Protein AF-A0A9K3D8R2-F1 (afdb_monomer_lite)

Radius of gyration: 20.88 Å; chains: 1; bounding box: 58×39×56 Å

Sequence (233 aa):
VCRFVKDASKFYASLAQTLVKHCITLDVFAGCADQTGMLEMRPLYDLTGGHVVLTESFTTPVFVGSFQKLLSAVADTGDSDKYPLRIGSAASVEVQTSPDFSIAGAIGPCSPMPKTAHNVSEARVGKGGTNVWRLCGPDSETALTILLEPPVAQQAVPITQANQARHVQLRCAYVSTTGQRVLRVTTLRYQVVDAANEQYLAGGFDQECAAVVLAKLAVLRADQGVNVKEVCV

Secondary structure (DSSP, 8-state):
--TTHHHHHHHHHHHHHHHHHTT----EEEE-SS--SHHHHHHHHHHHT--EEEES-TTSHHHHHHHHHHTPBPTT---TT---BSB-EEEEEEEEE-TT-EEEEEESS-EE----SS-B-SS--SS-S-SEEEESS-BTT---EEEEEPPPTTT-----GGG-EEEEEEEEEEE-TTS-EEEEEEEEEEE---TT-HHHHHHT--HHHHHHHHHHHHHHHHHHH--TTTS--

Foldseek 3Di:
DCPCLVVLLVVLLVVLVVCLVVLHADAAEEQAPDDDNCSSNVSRCLQQVYHYHYHRHCVDPSNVVVVVLQQQADPPDPPVPDRFGQKWAFKKKAKDKDPQKAWQAKFTHWAADPADDPRFDPHHDDNGPHRMTTHSMDGPPGDMDTDMDGHDPVPDDPDDPVRQKMKMKIWMWTQTSVRDIDTDIDMDIDGDDDPVPVVVVVVPDDPVVVVVVVVSRVVSVVVVVDPVVPVPD

InterPro domains:
  IPR006896 Sec23/Sec24, trunk domain [PF04811] (4-69)
  IPR012990 Sec23/Sec24, beta-sandwich [PF08033] (89-192)
  IPR036465 von Willebrand factor A-like domain superfamily [G3DSA:3.40.50.410] (2-76)
  IPR036465 von Willebrand factor A-like domain superfamily [SSF53300] (4-72)
  IPR037364 Protein transport protein Sec23 [PTHR11141] (4-224)

pLDDT: mean 86.73, std 14.01, range [35.91, 97.88]

Organism: NCBI:txid797122

Structure (mmCIF, N/CA/C/O backbone):
data_AF-A0A9K3D8R2-F1
#
_entry.id   AF-A0A9K3D8R2-F1
#
loop_
_atom_site.group_PDB
_atom_site.id
_atom_site.type_symbol
_atom_site.label_atom_id
_atom_site.label_alt_id
_atom_site.label_comp_id
_atom_site.label_asym_id
_atom_site.label_entity_id
_atom_site.label_seq_id
_atom_site.pdbx_PDB_ins_code
_atom_site.Cartn_x
_atom_site.Cartn_y
_atom_site.Cartn_z
_atom_site.occupancy
_atom_site.B_iso_or_equiv
_atom_site.auth_seq_id
_atom_site.auth_comp_id
_atom_site.auth_asym_id
_atom_site.auth_atom_id
_atom_site.pdbx_PDB_model_num
ATOM 1 N N . VAL A 1 1 ? -5.109 -16.857 -26.571 1.00 58.25 1 VAL A N 1
ATOM 2 C CA . VAL A 1 1 ? -4.539 -15.493 -26.525 1.00 58.25 1 VAL A CA 1
ATOM 3 C C . VAL A 1 1 ? -3.776 -15.356 -25.205 1.00 58.25 1 VAL A C 1
ATOM 5 O O . VAL A 1 1 ? -4.227 -15.947 -24.232 1.00 58.25 1 VAL A O 1
ATOM 8 N N . CYS A 1 2 ? -2.586 -14.735 -25.197 1.00 75.44 2 CYS A N 1
ATOM 9 C CA . CYS A 1 2 ? -1.703 -14.557 -24.023 1.00 75.44 2 CYS A CA 1
ATOM 10 C C . CYS A 1 2 ? -1.151 -15.854 -23.360 1.00 75.44 2 CYS A C 1
ATOM 12 O O . CYS A 1 2 ? -1.428 -16.154 -22.201 1.00 75.44 2 CYS A O 1
ATOM 14 N N . ARG A 1 3 ? -0.331 -16.637 -24.095 1.00 88.00 3 ARG A N 1
ATOM 15 C CA . ARG A 1 3 ? 0.187 -17.964 -23.665 1.00 88.00 3 ARG A CA 1
ATOM 16 C C . ARG A 1 3 ? 1.012 -17.941 -22.368 1.00 88.00 3 ARG A C 1
ATOM 18 O O . ARG A 1 3 ? 0.932 -18.899 -21.609 1.00 88.00 3 ARG A O 1
ATOM 25 N N . PHE A 1 4 ? 1.802 -16.893 -22.136 1.00 92.06 4 PHE A N 1
ATOM 26 C CA . PHE A 1 4 ? 2.804 -16.872 -21.060 1.00 92.06 4 PHE A CA 1
ATOM 27 C C . PHE A 1 4 ? 2.344 -16.177 -19.773 1.00 92.06 4 PHE A C 1
ATOM 29 O O . PHE A 1 4 ? 2.934 -16.418 -18.722 1.00 92.06 4 PHE A O 1
ATOM 36 N N . VAL A 1 5 ? 1.268 -15.383 -19.831 1.00 91.44 5 VAL A N 1
ATOM 37 C CA . VAL A 1 5 ? 0.823 -14.522 -18.719 1.00 91.44 5 VAL A CA 1
ATOM 38 C C . VAL A 1 5 ? 0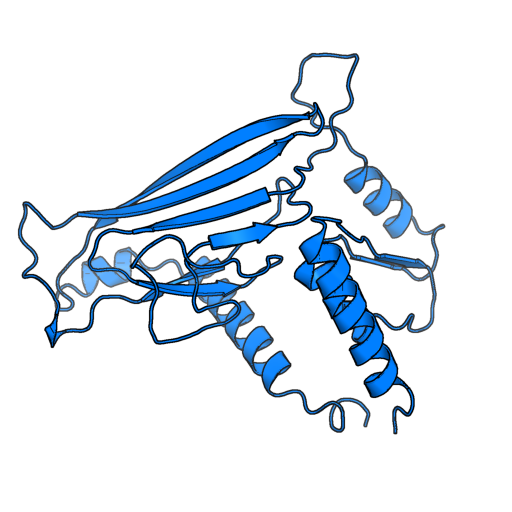.613 -15.330 -17.442 1.00 91.44 5 VAL A C 1
ATOM 40 O O . VAL A 1 5 ? 1.160 -15.009 -16.396 1.00 91.44 5 VAL A O 1
ATOM 43 N N . LYS A 1 6 ? -0.124 -16.443 -17.520 1.00 90.31 6 LYS A N 1
ATOM 44 C CA . LYS A 1 6 ? -0.473 -17.240 -16.336 1.00 90.31 6 LYS A CA 1
ATOM 45 C C . LYS A 1 6 ? 0.751 -17.807 -15.613 1.00 90.31 6 LYS A C 1
ATOM 47 O O . LYS A 1 6 ? 0.774 -17.820 -14.382 1.00 90.31 6 LYS A O 1
ATOM 52 N N . ASP A 1 7 ? 1.729 -18.308 -16.359 1.00 94.31 7 ASP A N 1
ATOM 53 C CA . ASP A 1 7 ? 2.908 -18.950 -15.777 1.00 94.31 7 ASP A CA 1
ATOM 54 C C . ASP A 1 7 ? 3.884 -17.900 -15.232 1.00 94.31 7 ASP A C 1
ATOM 56 O O . ASP A 1 7 ? 4.380 -18.048 -14.114 1.00 94.31 7 ASP A O 1
ATOM 60 N N . ALA A 1 8 ? 4.061 -16.787 -15.949 1.00 95.31 8 ALA A N 1
ATOM 61 C CA . ALA A 1 8 ? 4.861 -15.655 -15.494 1.00 95.31 8 ALA A CA 1
ATOM 62 C C . ALA A 1 8 ? 4.254 -14.968 -14.256 1.00 95.31 8 ALA A C 1
ATOM 64 O O . ALA A 1 8 ? 4.957 -14.777 -13.265 1.00 95.31 8 ALA A O 1
ATOM 65 N N . SER A 1 9 ? 2.945 -14.687 -14.233 1.00 92.56 9 SER A N 1
ATOM 66 C CA . SER A 1 9 ? 2.274 -14.106 -13.058 1.00 92.56 9 SER A CA 1
ATOM 67 C C . SER A 1 9 ? 2.422 -14.987 -11.818 1.00 92.56 9 SER A C 1
ATOM 69 O O . SER A 1 9 ? 2.635 -14.477 -10.722 1.00 92.56 9 SER A O 1
ATOM 71 N N . LYS A 1 10 ? 2.346 -16.318 -11.965 1.00 94.75 10 LYS A N 1
ATOM 72 C CA . LYS A 1 10 ? 2.583 -17.248 -10.848 1.00 94.75 10 LYS A CA 1
ATOM 73 C C . LYS A 1 10 ? 4.020 -17.185 -10.344 1.00 94.75 10 LYS A C 1
ATOM 75 O O . LYS A 1 10 ? 4.232 -17.171 -9.132 1.00 94.75 10 LYS A O 1
ATOM 80 N N . PHE A 1 11 ? 4.989 -17.150 -11.257 1.00 97.44 11 PHE A N 1
ATOM 81 C CA . PHE A 1 11 ? 6.401 -17.023 -10.911 1.00 97.44 11 PHE A CA 1
ATOM 82 C C . PHE A 1 11 ? 6.662 -15.735 -10.118 1.00 97.44 11 PHE A C 1
ATOM 84 O O . PHE A 1 11 ? 7.187 -15.795 -9.005 1.00 97.44 11 PHE A O 1
ATOM 91 N N . TYR A 1 12 ? 6.219 -14.585 -10.630 1.00 97.62 12 TYR A N 1
ATOM 92 C CA . TYR A 1 12 ? 6.427 -13.298 -9.968 1.00 97.62 12 TYR A CA 1
ATOM 93 C C . TYR A 1 12 ? 5.629 -13.151 -8.675 1.00 97.62 12 TYR A C 1
ATOM 95 O O . TYR A 1 12 ? 6.143 -12.584 -7.715 1.00 97.62 12 TYR A O 1
ATOM 103 N N . ALA A 1 13 ? 4.425 -13.722 -8.585 1.00 95.19 13 ALA A N 1
ATOM 104 C CA . ALA A 1 13 ? 3.690 -13.788 -7.325 1.00 95.19 13 ALA A CA 1
ATOM 105 C C . ALA A 1 13 ? 4.460 -14.587 -6.261 1.00 95.19 13 ALA A C 1
ATOM 107 O O . ALA A 1 13 ? 4.546 -14.148 -5.116 1.00 95.19 13 ALA A O 1
ATOM 108 N N . SER A 1 14 ? 5.066 -15.723 -6.629 1.00 97.50 14 SER A N 1
ATOM 109 C CA . SER A 1 14 ? 5.908 -16.500 -5.710 1.00 97.50 14 SER A CA 1
ATOM 110 C C . SER A 1 14 ? 7.147 -15.717 -5.278 1.00 97.50 14 SER A C 1
ATOM 112 O O . SER A 1 14 ? 7.469 -15.692 -4.091 1.00 97.50 14 SER A O 1
ATOM 114 N N . LEU A 1 15 ? 7.826 -15.057 -6.220 1.00 97.81 15 LEU A N 1
ATOM 115 C CA . LEU A 1 15 ? 8.998 -14.235 -5.923 1.00 97.81 15 LEU A CA 1
ATOM 116 C C . LEU A 1 15 ? 8.640 -13.066 -4.996 1.00 97.81 15 LEU A C 1
ATOM 118 O O . LEU A 1 15 ? 9.338 -12.836 -4.011 1.00 97.81 15 LEU A O 1
ATOM 122 N N . ALA A 1 16 ? 7.521 -12.382 -5.243 1.00 96.62 16 ALA A N 1
ATOM 123 C CA . ALA A 1 16 ? 7.043 -11.291 -4.401 1.00 96.62 16 ALA A CA 1
ATOM 124 C C . ALA A 1 16 ? 6.836 -11.738 -2.946 1.00 96.62 16 ALA A C 1
ATOM 126 O O . ALA A 1 16 ? 7.262 -11.047 -2.024 1.00 96.62 16 ALA A O 1
ATOM 127 N N . GLN A 1 17 ? 6.256 -12.923 -2.722 1.00 96.00 17 GLN A N 1
ATOM 128 C CA . GLN A 1 17 ? 6.104 -13.474 -1.369 1.00 96.00 17 GLN A CA 1
ATOM 129 C C . GLN A 1 17 ? 7.458 -13.717 -0.688 1.00 96.00 17 GLN A C 1
ATOM 131 O O . GLN A 1 17 ? 7.609 -13.443 0.505 1.00 96.00 17 GLN A O 1
ATOM 136 N N . THR A 1 18 ? 8.465 -14.186 -1.431 1.00 97.38 18 THR A N 1
ATOM 137 C CA . THR A 1 18 ? 9.835 -14.321 -0.918 1.00 97.38 18 THR A CA 1
ATOM 138 C C . THR A 1 18 ? 10.421 -12.963 -0.531 1.00 97.38 18 THR A C 1
ATOM 140 O O . THR A 1 18 ? 10.941 -12.825 0.575 1.00 97.38 18 THR A O 1
ATOM 143 N N . LEU A 1 19 ? 10.293 -11.945 -1.385 1.00 97.00 19 LEU A N 1
ATOM 144 C CA . LEU A 1 19 ? 10.791 -10.595 -1.100 1.00 97.00 19 LEU A CA 1
ATOM 145 C C . LEU A 1 19 ? 10.125 -10.000 0.145 1.00 97.00 19 LEU A C 1
ATOM 147 O O . LEU A 1 19 ? 10.815 -9.565 1.067 1.00 97.00 19 LEU A O 1
ATOM 151 N N . VAL A 1 20 ? 8.796 -10.091 0.239 1.00 96.06 20 VAL A N 1
ATOM 152 C CA . VAL A 1 20 ? 8.020 -9.637 1.403 1.00 96.06 20 VAL A CA 1
ATOM 153 C C . VAL A 1 20 ? 8.453 -10.352 2.680 1.00 96.06 20 VAL A C 1
ATOM 155 O O . VAL A 1 20 ? 8.600 -9.718 3.730 1.00 96.06 20 VAL A O 1
ATOM 158 N N . LYS A 1 21 ? 8.688 -11.670 2.620 1.00 94.94 21 LYS A N 1
ATOM 159 C CA . LYS A 1 21 ? 9.159 -12.458 3.768 1.00 94.94 21 LYS A CA 1
ATOM 160 C C . LYS A 1 21 ? 10.482 -11.920 4.313 1.00 94.94 21 LYS A C 1
ATOM 162 O O . LYS A 1 21 ? 10.634 -11.859 5.534 1.00 94.94 21 LYS A O 1
ATOM 167 N N . HIS A 1 22 ? 11.381 -11.505 3.424 1.00 94.88 22 HIS A N 1
ATOM 168 C CA . HIS A 1 22 ? 12.701 -10.964 3.748 1.00 94.88 22 HIS A CA 1
ATOM 169 C C . HIS A 1 22 ? 12.743 -9.431 3.872 1.00 94.88 22 HIS A C 1
ATOM 171 O O . HIS A 1 22 ? 13.819 -8.885 4.093 1.00 94.88 22 HIS A O 1
ATOM 177 N N . CYS A 1 23 ? 11.595 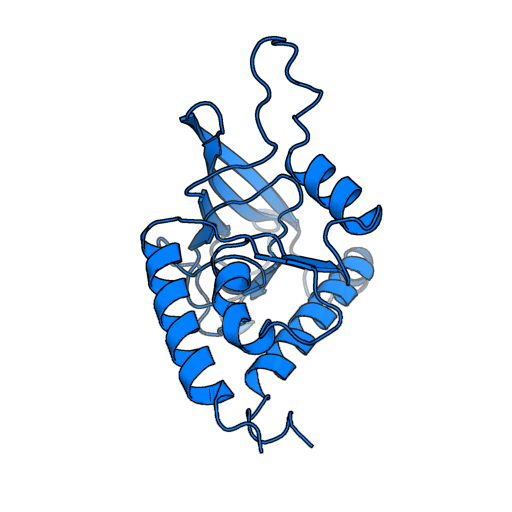-8.746 3.787 1.00 93.25 23 CYS A N 1
ATOM 178 C CA . CYS A 1 23 ? 11.496 -7.283 3.819 1.00 93.25 23 CYS A CA 1
ATOM 179 C C . CYS A 1 23 ? 12.351 -6.589 2.742 1.00 93.25 23 CYS A C 1
ATOM 181 O O . CYS A 1 23 ? 12.927 -5.535 2.996 1.00 93.25 23 CYS A O 1
ATOM 183 N N . ILE A 1 24 ? 12.441 -7.186 1.553 1.00 94.62 24 ILE A N 1
ATOM 184 C CA . ILE A 1 24 ? 13.178 -6.633 0.415 1.00 94.62 24 ILE A CA 1
ATOM 185 C C . ILE A 1 24 ? 12.207 -5.854 -0.471 1.00 94.62 24 ILE A C 1
ATOM 187 O O . ILE A 1 24 ? 11.142 -6.365 -0.820 1.00 94.62 24 ILE A O 1
ATOM 191 N N . THR A 1 25 ? 12.591 -4.638 -0.847 1.00 93.38 25 THR A N 1
ATOM 192 C CA . THR A 1 25 ? 11.876 -3.811 -1.828 1.00 93.38 25 THR A CA 1
ATOM 193 C C . THR A 1 25 ? 12.426 -4.050 -3.225 1.00 93.38 25 THR A C 1
ATOM 195 O O . THR A 1 25 ? 13.637 -4.195 -3.386 1.00 93.38 25 THR A O 1
ATOM 198 N N . LEU A 1 26 ? 11.547 -4.105 -4.228 1.00 95.19 26 LEU A N 1
ATOM 199 C CA . LEU A 1 26 ? 11.931 -4.234 -5.630 1.00 95.19 26 LEU A CA 1
ATOM 200 C C . LEU A 1 26 ? 11.324 -3.105 -6.458 1.00 95.19 26 LEU A C 1
ATOM 202 O O . LEU A 1 26 ? 10.110 -3.059 -6.648 1.00 95.19 26 LEU A O 1
ATOM 206 N N . ASP A 1 27 ? 12.198 -2.253 -6.988 1.00 94.38 27 ASP A N 1
ATOM 207 C CA . ASP A 1 27 ? 11.855 -1.189 -7.929 1.00 94.38 27 ASP A CA 1
ATOM 208 C C . ASP A 1 27 ? 11.997 -1.682 -9.377 1.00 94.38 27 ASP A C 1
ATOM 210 O O . ASP A 1 27 ? 12.910 -2.449 -9.698 1.00 94.38 27 ASP A O 1
ATOM 214 N N . VAL A 1 28 ? 11.112 -1.233 -10.270 1.00 95.69 28 VAL A N 1
ATOM 215 C CA . VAL A 1 28 ? 11.132 -1.584 -11.696 1.00 95.69 28 VAL A CA 1
ATOM 216 C C . VAL A 1 28 ? 11.296 -0.331 -12.549 1.00 95.69 28 VAL A C 1
ATOM 218 O O . VAL A 1 28 ? 10.403 0.511 -12.638 1.00 95.69 28 VAL A O 1
ATOM 221 N N . PHE A 1 29 ? 12.428 -0.247 -13.242 1.00 95.81 29 PHE A N 1
ATOM 222 C CA . PHE A 1 29 ? 12.706 0.783 -14.239 1.00 95.81 29 PHE A CA 1
ATOM 223 C C . PHE A 1 29 ? 12.695 0.153 -15.627 1.00 95.81 29 PHE A C 1
ATOM 225 O O . PHE A 1 29 ? 13.534 -0.696 -15.929 1.00 95.81 29 PHE A O 1
ATOM 232 N N . ALA A 1 30 ? 11.760 0.571 -16.476 1.00 95.62 30 ALA A N 1
ATOM 233 C CA . ALA A 1 30 ? 11.621 0.056 -17.829 1.00 95.62 30 ALA A CA 1
ATOM 234 C C . ALA A 1 30 ? 11.814 1.186 -18.852 1.00 95.62 30 ALA A C 1
ATOM 236 O O . ALA A 1 30 ? 11.120 2.202 -18.809 1.00 95.62 30 ALA A O 1
ATOM 237 N N . GLY A 1 31 ? 12.783 1.001 -19.749 1.00 95.19 31 GLY A N 1
ATOM 238 C CA . GLY A 1 31 ? 13.138 1.919 -20.831 1.00 95.19 31 GLY A CA 1
ATOM 239 C C . GLY A 1 31 ? 12.980 1.220 -22.177 1.00 95.19 31 GLY A C 1
ATOM 240 O O . GLY A 1 31 ? 13.972 0.754 -22.731 1.00 95.19 31 GLY A O 1
ATOM 241 N N . CYS A 1 32 ? 11.744 1.067 -22.648 1.00 94.62 32 CYS A N 1
ATOM 242 C CA . CYS A 1 32 ? 11.416 0.351 -23.878 1.00 94.62 32 CYS A CA 1
ATOM 243 C C . CYS A 1 32 ? 10.171 0.960 -24.535 1.00 94.62 32 CYS A C 1
ATOM 245 O O . CYS A 1 32 ? 9.234 1.343 -23.836 1.00 94.62 32 CYS A O 1
ATOM 247 N N . ALA A 1 33 ? 10.140 1.010 -25.868 1.00 93.25 33 ALA A N 1
ATOM 248 C CA . ALA A 1 33 ? 8.946 1.410 -26.617 1.00 93.25 33 ALA A CA 1
ATOM 249 C C . ALA A 1 33 ? 7.836 0.339 -26.572 1.00 93.25 33 ALA A C 1
ATOM 251 O O . ALA A 1 33 ? 6.657 0.663 -26.695 1.00 93.25 33 ALA A O 1
ATOM 252 N N . ASP A 1 34 ? 8.213 -0.925 -26.360 1.00 95.25 34 ASP A N 1
ATOM 253 C CA . ASP A 1 34 ? 7.297 -2.061 -26.255 1.00 95.25 34 ASP A CA 1
ATOM 254 C C . ASP A 1 34 ? 6.962 -2.416 -24.797 1.00 95.25 34 ASP A C 1
ATOM 256 O O . ASP A 1 34 ? 7.632 -2.006 -23.845 1.00 95.25 34 ASP A O 1
ATOM 260 N N . GLN A 1 35 ? 5.929 -3.246 -24.612 1.00 93.12 35 GLN A N 1
ATOM 261 C CA . GLN A 1 35 ? 5.534 -3.756 -23.297 1.00 93.12 35 GLN A CA 1
ATOM 262 C C . GLN A 1 35 ? 6.632 -4.623 -22.665 1.00 93.12 35 GLN A C 1
ATOM 264 O O . GLN A 1 35 ? 7.191 -5.516 -23.299 1.00 93.12 35 GLN A O 1
ATOM 269 N N . THR A 1 36 ? 6.881 -4.413 -21.372 1.00 94.44 36 THR A N 1
ATOM 270 C CA . THR A 1 36 ? 7.977 -5.058 -20.626 1.00 94.44 36 THR A CA 1
ATOM 271 C C . THR A 1 36 ? 7.521 -6.126 -19.629 1.00 94.44 36 THR A C 1
ATOM 273 O O . THR A 1 36 ? 8.333 -6.627 -18.857 1.00 94.44 36 THR A O 1
ATOM 276 N N . GLY A 1 37 ? 6.235 -6.496 -19.636 1.00 94.25 37 GLY A N 1
ATOM 277 C CA . GLY A 1 37 ? 5.683 -7.511 -18.724 1.00 94.25 37 GLY A CA 1
ATOM 278 C C . GLY A 1 37 ? 5.294 -6.976 -17.340 1.00 94.25 37 GLY A C 1
ATOM 279 O O . GLY A 1 37 ? 5.370 -7.686 -16.335 1.00 94.25 37 GLY A O 1
ATOM 280 N N . MET A 1 38 ? 4.899 -5.700 -17.261 1.00 93.94 38 MET A N 1
ATOM 281 C CA . MET A 1 38 ? 4.487 -5.063 -16.001 1.00 93.94 38 MET A CA 1
ATOM 282 C C . MET A 1 38 ? 3.251 -5.710 -15.382 1.00 93.94 38 MET A C 1
ATOM 284 O O . MET A 1 38 ? 3.132 -5.760 -14.161 1.00 93.94 38 MET A O 1
ATOM 288 N N . LEU A 1 39 ? 2.357 -6.250 -16.212 1.00 92.50 39 LEU A N 1
ATOM 289 C CA . LEU A 1 39 ? 1.172 -6.964 -15.751 1.00 92.50 39 LEU A CA 1
ATOM 290 C C . LEU A 1 39 ? 1.557 -8.181 -14.899 1.00 92.50 39 LEU A C 1
ATOM 292 O O . LEU A 1 39 ? 1.005 -8.394 -13.821 1.00 92.50 39 LEU A O 1
ATOM 296 N N . GLU A 1 40 ? 2.519 -8.973 -15.364 1.00 94.12 40 GLU A N 1
ATOM 297 C CA . GLU A 1 40 ? 2.972 -10.186 -14.696 1.00 94.12 40 GLU A CA 1
ATOM 298 C C . GLU A 1 40 ? 3.862 -9.878 -13.495 1.00 94.12 40 GLU A C 1
ATOM 300 O O . GLU A 1 40 ? 3.750 -10.553 -12.472 1.00 94.12 40 GLU A O 1
ATOM 305 N N . MET A 1 41 ? 4.703 -8.844 -13.596 1.00 96.00 41 MET A N 1
ATOM 306 C CA . MET A 1 41 ? 5.594 -8.391 -12.521 1.00 96.00 41 MET A CA 1
ATOM 307 C C . MET A 1 41 ? 4.888 -7.596 -11.421 1.00 96.00 41 MET A C 1
ATOM 309 O O . MET A 1 41 ? 5.487 -7.364 -10.370 1.00 96.00 41 MET A O 1
ATOM 313 N N . ARG A 1 42 ? 3.620 -7.220 -11.617 1.00 93.38 42 ARG A N 1
ATOM 314 C CA . ARG A 1 42 ? 2.841 -6.392 -10.691 1.00 93.38 42 ARG A CA 1
ATOM 315 C C . ARG A 1 42 ? 2.955 -6.766 -9.210 1.00 93.38 42 ARG A C 1
ATOM 317 O O . ARG A 1 42 ? 3.186 -5.865 -8.404 1.00 93.38 42 ARG A O 1
ATOM 324 N N . PRO A 1 43 ? 2.869 -8.052 -8.811 1.00 93.50 43 PRO A N 1
ATOM 325 C CA . PRO A 1 43 ? 2.987 -8.424 -7.405 1.00 93.50 43 PRO A CA 1
ATOM 326 C C . PRO A 1 43 ? 4.306 -8.001 -6.752 1.00 93.50 43 PRO A C 1
ATOM 328 O O . PRO A 1 43 ? 4.320 -7.804 -5.540 1.00 93.50 43 PRO A O 1
ATOM 331 N N . LEU A 1 44 ? 5.398 -7.871 -7.516 1.00 95.56 44 LEU A N 1
ATOM 332 C CA . LEU A 1 44 ? 6.705 -7.493 -6.980 1.00 95.56 44 LEU A CA 1
ATOM 333 C C . LEU A 1 44 ? 6.633 -6.101 -6.355 1.00 95.56 44 LEU A C 1
ATOM 335 O O . LEU A 1 44 ? 6.817 -5.969 -5.151 1.00 95.56 44 LEU A O 1
ATOM 339 N N . TYR A 1 45 ? 6.286 -5.086 -7.143 1.00 93.62 45 TYR A N 1
ATOM 340 C CA . TYR A 1 45 ? 6.275 -3.708 -6.666 1.00 93.62 45 TYR A CA 1
ATOM 341 C C . TYR A 1 45 ? 5.025 -3.379 -5.830 1.00 93.62 45 TYR A C 1
ATOM 343 O O . TYR A 1 45 ? 5.144 -2.649 -4.847 1.00 93.62 45 TYR A O 1
ATOM 351 N N . ASP A 1 46 ? 3.859 -3.984 -6.103 1.00 91.56 46 ASP A N 1
ATOM 352 C CA . ASP A 1 46 ? 2.625 -3.733 -5.332 1.00 91.56 46 ASP A CA 1
ATOM 353 C C . ASP A 1 46 ? 2.676 -4.290 -3.897 1.00 91.56 46 ASP A C 1
ATOM 355 O O . ASP A 1 46 ? 2.029 -3.755 -2.986 1.00 91.56 46 ASP A O 1
ATOM 359 N N . LEU A 1 47 ? 3.381 -5.406 -3.675 1.00 92.50 47 LEU A N 1
ATOM 360 C CA . LEU A 1 47 ? 3.483 -6.024 -2.347 1.00 92.50 47 LEU A CA 1
ATOM 361 C C . LEU A 1 47 ? 4.687 -5.523 -1.557 1.00 92.50 47 LEU A C 1
ATOM 363 O O . LEU A 1 47 ? 4.598 -5.437 -0.327 1.00 92.50 47 LEU A O 1
ATOM 367 N N . THR A 1 48 ? 5.791 -5.194 -2.233 1.00 93.88 48 THR A N 1
ATOM 368 C CA . THR A 1 48 ? 6.978 -4.662 -1.557 1.00 93.88 48 THR A CA 1
ATOM 369 C C . THR A 1 48 ? 6.933 -3.146 -1.379 1.00 93.88 48 THR A C 1
ATOM 371 O O . THR A 1 48 ? 7.609 -2.630 -0.492 1.00 93.88 48 THR A O 1
ATOM 374 N N . GLY A 1 49 ? 6.120 -2.443 -2.173 1.00 91.50 49 GLY A N 1
ATOM 375 C CA . GLY A 1 49 ? 6.065 -0.981 -2.207 1.00 91.50 49 GLY A CA 1
ATOM 376 C C . GLY A 1 49 ? 7.220 -0.358 -2.977 1.00 91.50 49 GLY A C 1
ATOM 377 O O . GLY A 1 49 ? 7.722 0.676 -2.566 1.00 91.50 49 GLY A O 1
ATOM 378 N N . GLY A 1 50 ? 7.677 -1.027 -4.036 1.00 92.25 50 GLY A N 1
ATOM 379 C CA . GLY A 1 50 ? 8.740 -0.497 -4.884 1.00 92.25 50 GLY A CA 1
ATOM 380 C C . GLY A 1 50 ? 8.220 0.496 -5.917 1.00 92.25 50 GLY A C 1
ATOM 381 O O . GLY A 1 50 ? 7.044 0.483 -6.291 1.00 92.25 50 GLY A O 1
ATOM 382 N N . HIS A 1 51 ? 9.111 1.350 -6.394 1.00 92.31 51 HIS A N 1
ATOM 383 C CA . HIS A 1 51 ? 8.829 2.326 -7.432 1.00 92.31 51 HIS A CA 1
ATOM 384 C C . HIS A 1 51 ? 8.732 1.666 -8.803 1.00 92.31 51 HIS A C 1
ATOM 386 O O . HIS A 1 51 ? 9.434 0.705 -9.114 1.00 92.31 51 HIS A O 1
ATOM 392 N N . VAL A 1 52 ? 7.887 2.237 -9.657 1.00 94.62 52 VAL A N 1
ATOM 393 C CA . VAL A 1 52 ? 7.759 1.839 -11.057 1.00 94.62 52 VAL A CA 1
ATOM 394 C C . VAL A 1 52 ? 7.922 3.065 -11.936 1.00 94.62 52 VAL A C 1
ATOM 396 O O . VAL A 1 52 ? 7.178 4.034 -11.797 1.00 94.62 52 VAL A O 1
ATOM 399 N N . VAL A 1 53 ? 8.871 3.012 -12.868 1.00 94.88 53 VAL A N 1
ATOM 400 C CA . VAL A 1 53 ? 9.083 4.058 -13.872 1.00 94.88 53 VAL A CA 1
ATOM 401 C C . VAL A 1 53 ? 9.081 3.413 -15.249 1.00 94.88 53 VAL A C 1
ATOM 403 O O . VAL A 1 53 ? 9.951 2.601 -15.563 1.00 94.88 53 VAL A O 1
ATOM 406 N N . LEU A 1 54 ? 8.097 3.784 -16.066 1.00 94.88 54 LEU A N 1
ATOM 407 C CA . LEU A 1 54 ? 7.946 3.317 -17.441 1.00 94.88 54 LEU A CA 1
ATOM 408 C C . LEU A 1 54 ? 8.243 4.464 -18.396 1.00 94.88 54 LEU A C 1
ATOM 410 O O . LEU A 1 54 ? 7.628 5.525 -18.316 1.00 94.88 54 LEU A O 1
ATOM 414 N N . THR A 1 55 ? 9.204 4.247 -19.283 1.00 95.50 55 THR A N 1
ATOM 415 C CA . THR A 1 55 ? 9.656 5.218 -20.280 1.00 95.50 55 THR A CA 1
ATOM 416 C C . THR A 1 55 ? 10.023 4.501 -21.571 1.00 95.50 55 THR A C 1
ATOM 418 O O . THR A 1 55 ? 10.329 3.313 -21.555 1.00 95.50 55 THR A O 1
ATOM 421 N N . GLU A 1 56 ? 10.041 5.223 -22.688 1.00 94.62 56 GLU A N 1
ATOM 422 C CA . GLU A 1 56 ? 10.448 4.664 -23.985 1.00 94.62 56 GLU A CA 1
ATOM 423 C C . GLU A 1 56 ? 11.956 4.371 -24.049 1.00 94.62 56 GLU A C 1
ATOM 425 O O . GLU A 1 56 ? 12.400 3.478 -24.766 1.00 94.62 56 GLU A O 1
ATOM 430 N N . SER A 1 57 ? 12.756 5.128 -23.291 1.00 94.69 57 SER A N 1
ATOM 431 C CA . SER A 1 57 ? 14.209 4.995 -23.201 1.00 94.69 57 SER A CA 1
ATOM 432 C C . SER A 1 57 ? 14.732 5.610 -21.902 1.00 94.69 57 SER A C 1
ATOM 434 O O . SER A 1 57 ? 14.231 6.636 -21.427 1.00 94.69 57 SER A O 1
ATOM 436 N N . PHE A 1 58 ? 15.824 5.047 -21.387 1.00 95.19 58 PHE A N 1
ATOM 437 C CA . PHE A 1 58 ? 16.562 5.577 -20.239 1.00 95.19 58 PHE A CA 1
ATOM 438 C C . PHE A 1 58 ? 17.279 6.908 -20.513 1.00 95.19 58 PHE A C 1
ATOM 440 O O . PHE A 1 58 ? 17.755 7.557 -19.588 1.00 95.19 58 PHE A O 1
ATOM 447 N N . THR A 1 59 ? 17.366 7.351 -21.767 1.00 94.38 59 THR A N 1
ATOM 448 C CA . THR A 1 59 ? 17.946 8.662 -22.106 1.00 94.38 59 THR A CA 1
ATOM 449 C C . THR A 1 59 ? 16.933 9.803 -22.036 1.00 94.38 59 THR A C 1
ATOM 451 O O . THR A 1 59 ? 17.308 10.967 -22.171 1.00 94.38 59 THR A O 1
ATOM 454 N N . THR A 1 60 ? 15.649 9.497 -21.832 1.00 94.12 60 THR A N 1
ATOM 455 C CA . THR A 1 60 ? 14.602 10.519 -21.778 1.00 94.12 60 THR A CA 1
ATOM 456 C C . THR A 1 60 ? 14.759 11.401 -20.532 1.00 94.12 60 THR A C 1
ATOM 458 O O . THR A 1 60 ? 15.043 10.888 -19.444 1.00 94.12 60 THR A O 1
ATOM 461 N N . PRO A 1 61 ? 14.505 12.721 -20.629 1.00 94.62 61 PRO A N 1
ATOM 462 C CA . PRO A 1 61 ? 14.505 13.602 -19.458 1.00 94.62 61 PRO A CA 1
ATOM 463 C C . PRO A 1 61 ? 13.545 13.140 -18.353 1.00 94.62 61 PRO A C 1
ATOM 465 O O . PRO A 1 61 ? 13.810 13.360 -17.173 1.00 94.62 61 PRO A O 1
ATOM 468 N N . VAL A 1 62 ? 12.454 12.460 -18.728 1.00 93.19 62 VAL A N 1
ATOM 469 C CA . VAL A 1 62 ? 11.480 11.874 -17.796 1.00 93.19 62 VAL A CA 1
ATOM 470 C C . VAL A 1 62 ? 12.129 10.799 -16.928 1.00 93.19 62 VAL A C 1
ATOM 472 O O . VAL A 1 62 ? 11.992 10.854 -15.705 1.00 93.19 62 VAL A O 1
ATOM 475 N N . PHE A 1 63 ? 12.868 9.857 -17.528 1.00 94.69 63 PHE A N 1
ATOM 476 C CA . PHE A 1 63 ? 13.574 8.830 -16.766 1.00 94.69 63 PHE A CA 1
ATOM 477 C C . PHE A 1 63 ? 14.638 9.454 -15.864 1.00 94.69 63 PHE A C 1
ATOM 479 O O . PHE A 1 63 ? 14.624 9.231 -14.656 1.00 94.69 63 PHE A O 1
ATOM 486 N N . VAL A 1 64 ? 15.521 10.277 -16.440 1.00 93.00 64 VAL A N 1
ATOM 487 C CA . VAL A 1 64 ? 16.646 10.881 -15.713 1.00 93.00 64 VAL A CA 1
ATOM 488 C C . VAL A 1 64 ? 16.145 11.698 -14.522 1.00 93.00 64 VAL A C 1
ATOM 490 O O . VAL A 1 64 ? 16.627 11.511 -13.406 1.00 93.00 64 VAL A O 1
ATOM 493 N N . GLY A 1 65 ? 15.132 12.543 -14.726 1.00 92.75 65 GLY A N 1
ATOM 494 C CA . GLY A 1 65 ? 14.543 13.347 -13.658 1.00 92.75 65 GLY A CA 1
ATOM 495 C C . GLY A 1 65 ? 13.852 12.506 -12.582 1.00 92.75 65 GLY A C 1
ATOM 496 O O . GLY A 1 65 ? 13.997 12.791 -11.395 1.00 92.75 65 GLY A O 1
ATOM 497 N N . SER A 1 66 ? 13.127 11.451 -12.966 1.00 91.88 66 SER A N 1
ATOM 498 C CA . SER A 1 66 ? 12.462 10.551 -12.009 1.00 91.88 66 SER A CA 1
ATOM 499 C C . SER A 1 66 ? 13.475 9.772 -11.170 1.00 91.88 66 SER A C 1
ATOM 501 O O . SER A 1 66 ? 13.350 9.702 -9.949 1.00 91.88 66 SER A O 1
ATOM 503 N N . PHE A 1 67 ? 14.522 9.251 -11.809 1.00 89.94 67 PHE A N 1
ATOM 504 C CA . PHE A 1 67 ? 15.586 8.509 -11.142 1.00 89.94 67 PHE A CA 1
ATOM 505 C C . PHE A 1 67 ? 16.399 9.403 -10.192 1.00 89.94 67 PHE A C 1
ATOM 507 O O . PHE A 1 67 ? 16.699 9.008 -9.069 1.00 89.94 67 PHE A O 1
ATOM 514 N N . GLN A 1 68 ? 16.686 10.648 -10.585 1.00 88.25 68 GLN A N 1
ATOM 515 C CA . GLN A 1 68 ? 17.332 11.628 -9.705 1.00 88.25 68 GLN A CA 1
ATOM 516 C C . GLN A 1 68 ? 16.480 11.970 -8.479 1.00 88.25 68 GLN A C 1
ATOM 518 O O . GLN A 1 68 ? 17.021 12.078 -7.382 1.00 88.25 68 GLN A O 1
ATOM 523 N N . LYS A 1 69 ? 15.158 12.123 -8.637 1.00 86.06 69 LYS A N 1
ATOM 524 C CA . LYS A 1 69 ? 14.247 12.374 -7.508 1.00 86.06 69 LYS A CA 1
ATOM 525 C C . LYS A 1 69 ? 14.239 11.217 -6.519 1.00 86.06 69 LYS A C 1
ATOM 527 O O . LYS A 1 69 ? 14.292 11.465 -5.318 1.00 86.06 69 LYS A O 1
ATOM 532 N N . LEU A 1 70 ? 14.240 9.980 -7.009 1.00 83.25 70 LEU A N 1
ATOM 533 C CA . LEU A 1 70 ? 14.330 8.801 -6.150 1.00 83.25 70 LEU A CA 1
ATOM 534 C C . LEU A 1 70 ? 15.607 8.804 -5.298 1.00 83.25 70 LEU A C 1
ATOM 536 O O . LEU A 1 70 ? 15.576 8.468 -4.118 1.00 83.25 70 LEU A O 1
ATOM 540 N N . LEU A 1 71 ? 16.726 9.219 -5.894 1.00 79.81 71 LEU A N 1
ATOM 541 C CA . LEU A 1 71 ? 18.018 9.317 -5.214 1.00 79.81 71 LEU A CA 1
ATOM 542 C C . LEU A 1 71 ? 18.195 10.615 -4.415 1.00 79.81 71 LEU A C 1
ATOM 544 O O . LEU A 1 71 ? 19.227 10.799 -3.768 1.00 79.81 71 LEU A O 1
ATOM 548 N N . SER A 1 72 ? 17.227 11.533 -4.464 1.00 73.06 72 SER A N 1
ATOM 549 C CA . SER A 1 72 ? 17.357 12.825 -3.801 1.00 73.06 72 SER A CA 1
ATOM 550 C C . SER A 1 72 ? 17.308 12.667 -2.279 1.00 73.06 72 SER A C 1
ATOM 552 O O . SER A 1 72 ? 16.450 11.985 -1.712 1.00 73.06 72 SER A O 1
ATOM 554 N N . ALA A 1 73 ? 18.269 13.296 -1.606 1.00 61.44 73 ALA A N 1
ATOM 555 C CA . ALA A 1 73 ? 18.368 13.262 -0.155 1.00 61.44 73 ALA A CA 1
ATOM 556 C C . ALA A 1 73 ? 17.248 14.074 0.521 1.00 61.44 73 ALA A C 1
ATOM 558 O O . ALA A 1 73 ? 16.604 14.951 -0.068 1.00 61.44 73 ALA A O 1
ATOM 559 N N . VAL A 1 74 ? 17.027 13.810 1.807 1.00 56.53 74 VAL A N 1
ATOM 560 C CA . VAL A 1 74 ? 16.301 14.745 2.677 1.00 56.53 74 VAL A CA 1
ATOM 561 C C . VAL A 1 74 ? 17.128 16.035 2.784 1.00 56.53 74 VAL A C 1
ATOM 563 O O . VAL A 1 74 ? 18.272 15.992 3.219 1.00 56.53 74 VAL A O 1
ATOM 566 N N . ALA A 1 75 ? 16.559 17.182 2.400 1.00 49.53 75 ALA A N 1
ATOM 567 C CA . ALA A 1 75 ? 17.233 18.486 2.480 1.00 49.53 75 ALA A CA 1
ATOM 568 C C . ALA A 1 75 ? 17.346 19.033 3.924 1.00 49.53 75 ALA A C 1
ATOM 570 O O . ALA A 1 75 ? 17.995 20.049 4.142 1.00 49.53 75 ALA A O 1
ATOM 571 N N . ASP A 1 76 ? 16.732 18.354 4.900 1.00 49.44 76 ASP A N 1
ATOM 572 C CA . ASP A 1 76 ? 16.505 18.863 6.261 1.00 49.44 76 ASP A CA 1
ATOM 573 C C . ASP A 1 76 ? 17.393 18.253 7.355 1.00 49.44 76 ASP A C 1
ATOM 575 O O . ASP A 1 76 ? 17.246 18.591 8.530 1.00 49.44 76 ASP A O 1
ATOM 579 N N . THR A 1 77 ? 18.334 17.367 7.030 1.00 48.41 77 THR A N 1
ATOM 580 C CA . THR A 1 77 ? 19.349 16.971 8.012 1.00 48.41 77 THR A CA 1
ATOM 581 C C . THR A 1 77 ? 20.560 17.860 7.802 1.00 48.41 77 THR A C 1
ATOM 583 O O . THR A 1 77 ? 21.314 17.636 6.862 1.00 48.41 77 THR A O 1
ATOM 586 N N . GLY A 1 78 ? 20.746 18.870 8.658 1.00 48.12 78 GLY A N 1
ATOM 587 C CA . GLY A 1 78 ? 21.914 19.770 8.683 1.00 48.12 78 GLY A CA 1
ATOM 588 C C . GLY A 1 78 ? 23.255 19.083 8.991 1.00 48.12 78 GLY A C 1
ATOM 589 O O . GLY A 1 78 ? 24.138 19.694 9.582 1.00 48.12 78 GLY A O 1
ATOM 590 N N . ASP A 1 79 ? 23.380 17.811 8.626 1.00 49.28 79 ASP A N 1
ATOM 591 C CA . ASP A 1 79 ? 24.540 16.949 8.753 1.00 49.28 79 ASP A CA 1
ATOM 592 C C . ASP A 1 79 ? 25.032 16.671 7.323 1.00 49.28 79 ASP A C 1
ATOM 594 O O . ASP A 1 79 ? 24.486 15.838 6.599 1.00 49.28 79 ASP A O 1
ATOM 598 N N . SER A 1 80 ? 26.006 17.468 6.879 1.00 46.50 80 SER A N 1
ATOM 599 C CA . SER A 1 80 ? 26.477 17.568 5.488 1.00 46.50 80 SER A CA 1
ATOM 600 C C . SER A 1 80 ? 27.144 16.304 4.937 1.00 46.50 80 SER A C 1
ATOM 602 O O . SER A 1 80 ? 27.436 16.244 3.744 1.00 46.50 80 SER A O 1
ATOM 604 N N . ASP A 1 81 ? 27.370 15.297 5.781 1.00 47.59 81 ASP A N 1
ATOM 605 C CA . ASP A 1 81 ? 28.198 14.131 5.455 1.00 47.59 81 ASP A CA 1
ATOM 606 C C . ASP A 1 81 ? 27.393 12.850 5.197 1.00 47.59 81 ASP A C 1
ATOM 608 O O . ASP A 1 81 ? 27.958 11.797 4.889 1.00 47.59 81 ASP A O 1
ATOM 612 N N . LYS A 1 82 ? 26.060 12.906 5.285 1.00 53.91 82 LYS A N 1
ATOM 613 C CA . LYS A 1 82 ? 25.184 11.778 4.958 1.00 53.91 82 LYS A CA 1
ATOM 614 C C . LYS A 1 82 ? 24.049 12.283 4.088 1.00 53.91 82 LYS A C 1
ATOM 616 O O . LYS A 1 82 ? 23.331 13.191 4.471 1.00 53.91 82 LYS A O 1
ATOM 621 N N . TYR A 1 83 ? 23.866 11.659 2.931 1.00 53.00 83 TYR A N 1
ATOM 622 C CA . TYR A 1 83 ? 22.692 11.841 2.083 1.00 53.00 83 TYR A CA 1
ATOM 623 C C . TYR A 1 83 ? 21.671 10.746 2.436 1.00 53.00 83 TYR A C 1
ATOM 625 O O . TYR A 1 83 ? 21.622 9.731 1.736 1.00 53.00 83 TYR A O 1
ATOM 633 N N . PRO A 1 84 ? 20.897 10.837 3.540 1.00 61.59 84 PRO A N 1
ATOM 634 C CA . PRO A 1 84 ? 19.878 9.838 3.801 1.00 61.59 84 PRO A CA 1
ATOM 635 C C . PRO A 1 84 ? 18.822 9.938 2.697 1.00 61.59 84 PRO A C 1
ATOM 637 O O . PRO A 1 84 ? 18.163 10.968 2.533 1.00 61.59 84 PRO A O 1
ATOM 640 N N . LEU A 1 85 ? 18.658 8.852 1.942 1.00 69.81 85 LEU A N 1
ATOM 641 C CA . LEU A 1 85 ? 17.489 8.655 1.089 1.00 69.81 85 LEU A CA 1
ATOM 642 C C . LEU A 1 85 ? 16.217 8.807 1.937 1.00 69.81 85 LEU A C 1
ATOM 644 O O . LEU A 1 85 ? 16.212 8.490 3.132 1.00 69.81 85 LEU A O 1
ATOM 648 N N . ARG A 1 86 ? 15.117 9.255 1.326 1.00 73.50 86 ARG A N 1
ATOM 649 C CA . ARG A 1 86 ? 13.820 9.446 2.005 1.00 73.50 86 ARG A CA 1
ATOM 650 C C . ARG A 1 86 ? 13.065 8.135 2.265 1.00 73.50 86 ARG A C 1
ATOM 652 O O . ARG A 1 86 ? 11.840 8.121 2.227 1.00 73.50 86 ARG A O 1
ATOM 659 N N . ILE A 1 87 ? 13.785 7.043 2.515 1.00 78.69 87 ILE A N 1
ATOM 660 C CA . ILE A 1 87 ? 13.236 5.687 2.599 1.00 78.69 87 ILE A CA 1
ATOM 661 C C . ILE A 1 87 ? 13.450 5.086 3.992 1.00 78.69 87 ILE A C 1
ATOM 663 O O . ILE A 1 87 ? 14.493 5.251 4.625 1.00 78.69 87 ILE A O 1
ATOM 667 N N . GLY A 1 88 ? 12.447 4.376 4.485 1.00 86.62 88 GLY A N 1
ATOM 668 C CA . GLY A 1 88 ? 12.560 3.429 5.583 1.00 86.62 88 GLY A CA 1
ATOM 669 C C . GLY A 1 88 ? 12.692 2.010 5.041 1.00 86.62 88 GLY A C 1
ATOM 670 O O . GLY A 1 88 ? 12.397 1.744 3.882 1.00 86.62 88 GLY A O 1
ATOM 671 N N . SER A 1 89 ? 13.110 1.076 5.887 1.00 89.44 89 SER A N 1
ATOM 672 C CA . SER A 1 89 ? 13.132 -0.351 5.557 1.00 89.44 89 SER A CA 1
ATOM 673 C C . SER A 1 89 ? 12.526 -1.194 6.673 1.00 89.44 89 SER A C 1
ATOM 675 O O . SER A 1 89 ? 12.429 -0.747 7.822 1.00 89.44 89 SER A O 1
ATOM 677 N N . ALA A 1 90 ? 12.105 -2.414 6.323 1.00 91.81 90 ALA A N 1
ATOM 678 C CA . ALA A 1 90 ? 11.564 -3.408 7.254 1.00 91.81 90 ALA A CA 1
ATOM 679 C C . ALA A 1 90 ? 10.470 -2.839 8.175 1.00 91.81 90 ALA A C 1
ATOM 681 O O . ALA A 1 90 ? 10.464 -3.071 9.387 1.00 91.81 90 ALA A O 1
ATOM 682 N N . ALA A 1 91 ? 9.559 -2.064 7.591 1.00 95.06 91 ALA A N 1
ATOM 683 C CA . ALA A 1 91 ? 8.553 -1.346 8.339 1.00 95.06 91 ALA A CA 1
ATOM 684 C C . ALA A 1 91 ? 7.337 -2.218 8.671 1.00 95.06 91 ALA A C 1
ATOM 686 O O . ALA A 1 91 ? 6.979 -3.161 7.958 1.00 95.06 91 ALA A O 1
ATOM 687 N N . SER A 1 92 ? 6.667 -1.859 9.757 1.00 96.38 92 SER A N 1
ATOM 688 C CA . SER A 1 92 ? 5.386 -2.419 10.165 1.00 96.38 92 SER A CA 1
ATOM 689 C C . SER A 1 92 ? 4.463 -1.308 10.639 1.00 96.38 92 SER A C 1
ATOM 691 O O . SER A 1 92 ? 4.899 -0.411 11.354 1.00 96.38 92 SER A O 1
ATOM 693 N N . VAL A 1 93 ? 3.198 -1.370 10.238 1.00 97.25 93 VAL A N 1
ATOM 694 C CA . VAL A 1 93 ? 2.132 -0.472 10.680 1.00 97.25 93 VAL A CA 1
ATOM 695 C C . VAL A 1 93 ? 1.118 -1.303 11.445 1.00 97.25 93 VAL A C 1
ATOM 697 O O . VAL A 1 93 ? 0.440 -2.142 10.857 1.00 97.25 93 VAL A O 1
ATOM 700 N N . GLU A 1 94 ? 1.030 -1.073 12.749 1.00 97.75 94 GLU A N 1
ATOM 701 C CA . GLU A 1 94 ? -0.009 -1.610 13.624 1.00 97.75 94 GLU A CA 1
ATOM 702 C C . GLU A 1 94 ? -1.071 -0.536 13.874 1.00 97.75 94 GLU A C 1
ATOM 704 O O . GLU A 1 94 ? -0.753 0.632 14.110 1.00 97.75 94 GLU A O 1
ATOM 709 N N . VAL A 1 95 ? -2.337 -0.943 13.842 1.00 97.31 95 VAL A N 1
ATOM 710 C CA . VAL A 1 95 ? -3.484 -0.073 14.090 1.00 97.31 95 VAL A CA 1
ATOM 711 C C . VAL A 1 95 ? -4.222 -0.560 15.328 1.00 97.31 95 VAL A C 1
ATOM 713 O O . VAL A 1 95 ? -4.699 -1.695 15.401 1.00 97.31 95 VAL A O 1
ATOM 716 N N . GLN A 1 96 ? -4.331 0.323 16.309 1.00 95.31 96 GLN A N 1
ATOM 717 C CA . GLN A 1 96 ? -5.107 0.120 17.522 1.00 95.31 96 GLN A CA 1
AT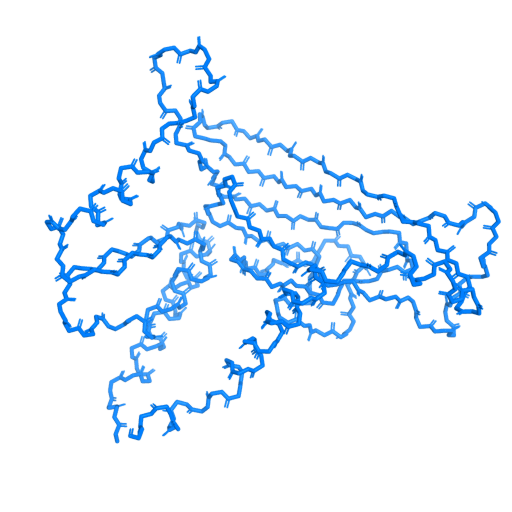OM 718 C C . GLN A 1 96 ? -6.330 1.024 17.490 1.00 95.31 96 GLN A C 1
ATOM 720 O O . GLN A 1 96 ? -6.281 2.145 16.985 1.00 95.31 96 GLN A O 1
ATOM 725 N N . THR A 1 97 ? -7.437 0.535 18.025 1.00 93.62 97 THR A N 1
ATOM 726 C CA . THR A 1 97 ? -8.713 1.245 18.036 1.00 93.62 97 THR A CA 1
ATOM 727 C C . THR A 1 97 ? -9.352 1.122 19.411 1.00 93.62 97 THR A C 1
ATOM 729 O O . THR A 1 97 ? -9.028 0.224 20.189 1.00 93.62 97 THR A O 1
ATOM 732 N N . SER A 1 98 ? -10.270 2.033 19.723 1.00 90.62 98 SER A N 1
ATOM 733 C CA . SER A 1 98 ? -11.225 1.810 20.811 1.00 90.62 98 SER A CA 1
ATOM 734 C C . SER A 1 98 ? -12.049 0.527 20.564 1.00 90.62 98 SER A C 1
ATOM 736 O O . SER A 1 98 ? -12.238 0.169 19.400 1.00 90.62 98 SER A O 1
ATOM 738 N N . PRO A 1 99 ? -12.579 -0.133 21.616 1.00 83.31 99 PRO A N 1
ATOM 739 C CA . PRO A 1 99 ? -13.214 -1.458 21.518 1.00 83.31 99 PRO A CA 1
ATOM 740 C C . PRO A 1 99 ? -14.356 -1.573 20.500 1.00 83.31 99 PRO A C 1
ATOM 742 O O . PRO A 1 99 ? -14.590 -2.645 19.956 1.00 83.31 99 PRO A O 1
ATOM 745 N N . ASP A 1 100 ? -15.039 -0.463 20.226 1.00 81.88 100 ASP A N 1
ATOM 746 C CA . ASP A 1 100 ? -16.233 -0.443 19.381 1.00 81.88 100 ASP A CA 1
ATOM 747 C C . ASP A 1 100 ? -15.908 -0.358 17.880 1.00 81.88 100 ASP A C 1
ATOM 749 O O . ASP A 1 100 ? -16.799 -0.512 17.051 1.00 81.88 100 ASP A O 1
ATOM 753 N N . PHE A 1 101 ? -14.651 -0.089 17.513 1.00 85.62 101 PHE A N 1
ATOM 754 C CA . PHE A 1 101 ? -14.222 -0.066 16.119 1.00 85.62 101 PHE A CA 1
ATOM 755 C C . PHE A 1 101 ? -13.366 -1.272 15.803 1.00 85.62 101 PHE A C 1
ATOM 757 O O . PHE A 1 101 ? -12.368 -1.550 16.474 1.00 85.62 101 PHE A O 1
ATOM 764 N N . SER A 1 102 ? -13.716 -1.925 14.707 1.00 91.75 102 SER A N 1
ATOM 765 C CA . SER A 1 102 ? -12.919 -2.997 14.138 1.00 91.75 102 SER A CA 1
ATOM 766 C C . SER A 1 102 ? -12.323 -2.558 12.805 1.00 91.75 102 SER A C 1
ATOM 768 O O . SER A 1 102 ? -12.743 -1.574 12.196 1.00 91.75 102 SER A O 1
ATOM 770 N N . ILE A 1 103 ? -11.273 -3.247 12.371 1.00 95.00 103 ILE A N 1
ATOM 771 C CA . ILE A 1 103 ? -10.561 -2.922 11.139 1.00 95.00 103 ILE A CA 1
ATOM 772 C C . ILE A 1 103 ? -10.932 -3.952 10.075 1.00 95.00 103 ILE A C 1
ATOM 774 O O . ILE A 1 103 ? -10.632 -5.138 10.230 1.00 95.00 103 ILE A O 1
ATOM 778 N N . ALA A 1 104 ? -11.556 -3.497 8.989 1.00 95.25 104 ALA A N 1
ATOM 779 C CA . ALA A 1 104 ? -11.936 -4.342 7.856 1.00 95.25 104 ALA A CA 1
ATOM 780 C C . ALA A 1 104 ? -10.734 -4.678 6.959 1.00 95.25 104 ALA A C 1
ATOM 782 O O . ALA A 1 104 ? -10.648 -5.758 6.364 1.00 95.25 104 ALA A O 1
ATOM 783 N N . GLY A 1 105 ? -9.766 -3.764 6.875 1.00 95.38 105 GLY A N 1
ATOM 784 C CA . GLY A 1 105 ? -8.491 -4.017 6.217 1.00 95.38 105 GLY A CA 1
ATOM 785 C C . GLY A 1 105 ? -7.784 -2.763 5.733 1.00 95.38 105 GLY A C 1
ATOM 786 O O . GLY A 1 105 ? -8.104 -1.649 6.147 1.00 95.38 105 GLY A O 1
ATOM 787 N N . ALA A 1 106 ? -6.808 -2.960 4.848 1.00 96.56 106 ALA A N 1
ATOM 788 C CA . ALA A 1 106 ? -6.028 -1.881 4.261 1.00 96.56 106 ALA A CA 1
ATOM 789 C C . ALA A 1 106 ? -5.887 -2.021 2.738 1.00 96.56 106 ALA A C 1
ATOM 791 O O . ALA A 1 106 ? -5.849 -3.130 2.194 1.00 96.56 106 ALA A O 1
ATOM 792 N N . ILE A 1 107 ? -5.763 -0.883 2.056 1.00 95.75 107 ILE A N 1
ATOM 793 C CA . ILE A 1 107 ? -5.456 -0.772 0.627 1.00 95.75 107 ILE A CA 1
ATOM 794 C C . ILE A 1 107 ? -4.201 0.088 0.465 1.00 95.75 107 ILE A C 1
ATOM 796 O O . ILE A 1 107 ? -4.138 1.213 0.963 1.00 95.75 107 ILE A O 1
ATOM 800 N N . GLY A 1 108 ? -3.207 -0.443 -0.243 1.00 93.94 108 GLY A N 1
ATOM 801 C CA . GLY A 1 108 ? -1.927 0.218 -0.490 1.00 93.94 108 GLY A CA 1
ATOM 802 C C . GLY A 1 108 ? -0.749 -0.764 -0.527 1.00 93.94 108 GLY A C 1
ATOM 803 O O . GLY A 1 108 ? -0.968 -1.983 -0.464 1.00 93.94 108 GLY A O 1
ATOM 804 N N . PRO A 1 109 ? 0.491 -0.254 -0.629 1.00 93.38 109 PRO A N 1
ATOM 805 C CA . PRO A 1 109 ? 1.719 -1.043 -0.765 1.00 93.38 109 PRO A CA 1
ATOM 806 C C . PRO A 1 109 ? 2.164 -1.675 0.564 1.00 93.38 109 PRO A C 1
ATOM 808 O O . PRO A 1 109 ? 3.154 -1.293 1.182 1.00 93.38 109 PRO A O 1
ATOM 811 N N . CYS A 1 110 ? 1.387 -2.637 1.049 1.00 94.69 110 CYS A N 1
ATOM 812 C CA . CYS A 1 110 ? 1.687 -3.367 2.274 1.00 94.69 110 CYS A CA 1
ATOM 813 C C . CYS A 1 110 ? 1.409 -4.868 2.139 1.00 94.69 110 CYS A C 1
ATOM 815 O O . CYS A 1 110 ? 0.854 -5.319 1.142 1.00 94.69 110 CYS A O 1
ATOM 817 N N . SER A 1 111 ? 1.766 -5.669 3.134 1.00 95.12 111 SER A N 1
ATOM 818 C CA . SER A 1 111 ? 1.430 -7.095 3.190 1.00 95.12 111 SER A CA 1
ATOM 819 C C . SER A 1 111 ? 0.918 -7.459 4.583 1.00 95.12 111 SER A C 1
ATOM 821 O O . SER A 1 111 ? 1.510 -7.016 5.567 1.00 95.12 111 SER A O 1
ATOM 823 N N . PRO A 1 112 ? -0.183 -8.220 4.710 1.00 94.88 112 PRO A N 1
ATOM 824 C CA . PRO A 1 112 ? -0.762 -8.531 6.012 1.00 94.88 112 PRO A CA 1
ATOM 825 C C . PRO A 1 112 ? 0.200 -9.373 6.859 1.00 94.88 112 PRO A C 1
ATOM 827 O O . PRO A 1 112 ? 0.862 -10.280 6.357 1.00 94.88 112 PRO A O 1
ATOM 830 N N . MET A 1 113 ? 0.264 -9.079 8.156 1.00 94.75 113 MET A N 1
ATOM 831 C CA . MET A 1 113 ? 1.011 -9.853 9.151 1.00 94.75 113 MET A CA 1
ATOM 832 C C . MET A 1 113 ? 0.046 -10.551 10.125 1.00 94.75 113 MET A C 1
ATOM 834 O O . MET A 1 113 ? -1.133 -10.193 10.164 1.00 94.75 113 MET A O 1
ATOM 838 N N . PRO A 1 114 ? 0.491 -11.551 10.910 1.00 93.25 114 PRO A N 1
ATOM 839 C CA . PRO A 1 114 ? -0.345 -12.160 11.945 1.00 93.25 114 PRO A CA 1
ATOM 840 C C . PRO A 1 114 ? -0.907 -11.104 12.905 1.00 93.25 114 PRO A C 1
ATOM 842 O O . PRO A 1 114 ? -0.148 -10.281 13.411 1.00 93.25 114 PRO A O 1
ATOM 845 N N . LYS A 1 115 ? -2.227 -11.127 13.136 1.00 88.06 115 LYS A N 1
ATOM 846 C CA . LYS A 1 115 ? -2.917 -10.149 13.991 1.00 88.06 115 LYS A CA 1
ATOM 847 C C . LYS A 1 115 ? -2.330 -10.107 15.409 1.00 88.06 115 LYS A C 1
ATOM 849 O O . LYS A 1 115 ? -1.992 -11.152 15.964 1.00 88.06 115 LYS A O 1
ATOM 854 N N . THR A 1 116 ? -2.269 -8.916 15.999 1.00 83.94 116 THR A N 1
ATOM 855 C CA . THR A 1 116 ? -1.745 -8.675 17.358 1.00 83.94 116 THR A CA 1
ATOM 856 C C . THR A 1 116 ? -2.833 -8.316 18.365 1.00 83.94 116 THR A C 1
ATOM 858 O O . THR A 1 116 ? -2.609 -8.433 19.568 1.00 83.94 116 THR A O 1
ATOM 861 N N . ALA A 1 117 ? -4.015 -7.906 17.896 1.00 83.00 117 ALA A N 1
ATOM 862 C CA . ALA A 1 117 ? -5.118 -7.465 18.743 1.00 83.00 117 ALA A CA 1
ATOM 863 C C . ALA A 1 117 ? -6.480 -8.021 18.287 1.00 83.00 117 ALA A C 1
ATOM 865 O O . ALA A 1 117 ? -6.609 -8.679 17.251 1.00 83.00 117 ALA A O 1
ATOM 866 N N . HIS A 1 118 ? -7.502 -7.784 19.112 1.00 86.00 118 HIS A N 1
ATOM 867 C CA . HIS A 1 118 ? -8.876 -8.256 18.913 1.00 86.00 118 HIS A CA 1
ATOM 868 C C . HIS A 1 118 ? -9.740 -7.299 18.072 1.00 86.00 118 HIS A C 1
ATOM 870 O O . HIS A 1 118 ? -10.912 -7.574 17.853 1.00 86.00 118 HIS A O 1
ATOM 876 N N . ASN A 1 119 ? -9.175 -6.203 17.566 1.00 91.31 119 ASN A N 1
ATOM 877 C CA . ASN A 1 119 ? -9.879 -5.159 16.820 1.00 91.31 119 ASN A CA 1
ATOM 878 C C . ASN A 1 119 ? -9.924 -5.405 15.300 1.00 91.31 119 ASN A C 1
ATOM 880 O O . ASN A 1 119 ? -9.779 -4.484 14.497 1.00 91.31 119 ASN A O 1
ATOM 884 N N . VAL A 1 120 ? -10.100 -6.657 14.888 1.00 93.56 120 VAL A N 1
ATOM 885 C CA . VAL A 1 120 ? -10.120 -7.063 13.476 1.00 93.56 120 VAL A CA 1
ATOM 886 C C . VAL A 1 120 ? -11.535 -7.483 13.113 1.00 93.56 120 VAL A C 1
ATOM 888 O O . VAL A 1 120 ? -12.092 -8.347 13.787 1.00 93.56 120 VAL A O 1
ATOM 891 N N . SER A 1 121 ? -12.093 -6.891 12.059 1.00 91.38 121 SER A N 1
ATOM 892 C CA . SER A 1 121 ? -13.432 -7.245 11.595 1.00 91.38 121 SER A CA 1
ATOM 893 C C . SER A 1 121 ? -13.465 -8.639 10.962 1.00 91.38 121 SER A C 1
ATOM 895 O O . SER A 1 121 ? -12.471 -9.129 10.411 1.00 91.38 121 SER A O 1
ATOM 897 N N . GLU A 1 122 ? -14.635 -9.273 11.011 1.00 89.25 122 GLU A N 1
ATOM 898 C CA . GLU A 1 122 ? -14.950 -10.438 10.188 1.00 89.25 122 GLU A CA 1
ATOM 899 C C . GLU A 1 122 ? -15.050 -10.070 8.701 1.00 89.25 122 GLU A C 1
ATOM 901 O O . GLU A 1 122 ? -14.612 -10.847 7.845 1.00 89.25 122 GLU A O 1
ATOM 906 N N . ALA A 1 123 ? -15.561 -8.874 8.384 1.00 88.44 123 ALA A N 1
ATOM 907 C CA . ALA A 1 123 ? -15.584 -8.357 7.026 1.00 88.44 123 ALA A CA 1
ATOM 908 C C . ALA A 1 123 ? -14.156 -8.029 6.573 1.00 88.44 123 ALA A C 1
ATOM 910 O O . ALA A 1 123 ? -13.412 -7.304 7.234 1.00 88.44 123 ALA A O 1
ATOM 911 N N . ARG A 1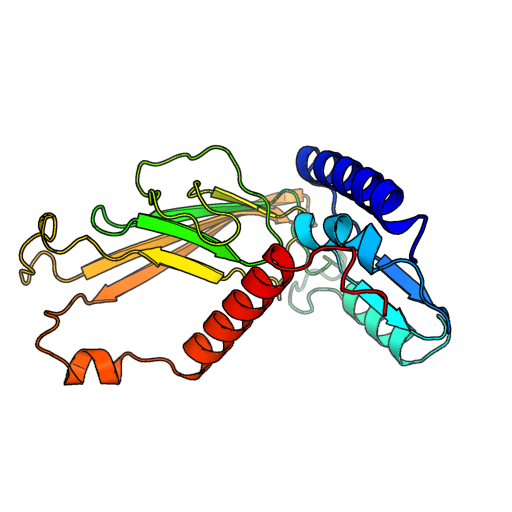 124 ? -13.755 -8.566 5.417 1.00 90.94 124 ARG A N 1
ATOM 912 C CA . ARG A 1 124 ? -12.408 -8.374 4.867 1.00 90.94 124 ARG A CA 1
ATOM 913 C C . ARG A 1 124 ? -12.464 -7.534 3.610 1.00 90.94 124 ARG A C 1
ATOM 915 O O . ARG A 1 124 ? -13.034 -7.956 2.606 1.00 90.94 124 ARG A O 1
ATOM 922 N N . VAL A 1 125 ? -11.803 -6.382 3.645 1.00 92.38 125 VAL A N 1
ATOM 923 C CA . VAL A 1 125 ? -11.635 -5.518 2.474 1.00 92.38 125 VAL A CA 1
ATOM 924 C C . VAL A 1 125 ? -10.151 -5.319 2.189 1.00 92.38 125 VAL A C 1
ATOM 926 O O . VAL A 1 125 ? -9.367 -4.998 3.079 1.00 92.38 125 VAL A O 1
ATOM 929 N N . GLY A 1 126 ? -9.751 -5.530 0.934 1.00 93.06 126 GLY A N 1
ATOM 930 C CA . GLY A 1 126 ? -8.349 -5.449 0.526 1.00 93.06 126 GLY A CA 1
ATOM 931 C C . GLY A 1 126 ? -7.478 -6.436 1.300 1.00 93.06 126 GLY A C 1
ATOM 932 O O . GLY A 1 126 ? -7.784 -7.626 1.392 1.00 93.06 126 GLY A O 1
ATOM 933 N N . LYS A 1 127 ? -6.390 -5.936 1.886 1.00 93.94 127 LYS A N 1
ATOM 934 C CA . LYS A 1 127 ? -5.448 -6.712 2.702 1.00 93.94 127 LYS A CA 1
ATOM 935 C C . LYS A 1 127 ? -5.982 -6.837 4.140 1.00 93.94 127 LYS A C 1
ATOM 937 O O . LYS A 1 127 ? -5.356 -6.358 5.075 1.00 93.94 127 LYS A O 1
ATOM 942 N N . GLY A 1 128 ? -7.178 -7.405 4.303 1.00 94.38 128 GLY A N 1
ATOM 943 C CA . GLY A 1 128 ? -7.899 -7.500 5.581 1.00 94.38 128 GLY A CA 1
ATOM 944 C C . GLY A 1 128 ? -7.549 -8.711 6.453 1.00 94.38 128 GLY A C 1
ATOM 945 O O . GLY A 1 128 ? -6.693 -9.530 6.115 1.00 94.38 128 GLY A O 1
ATOM 946 N N . GLY A 1 129 ? -8.251 -8.848 7.584 1.00 94.62 129 GLY A N 1
ATOM 947 C CA . GLY A 1 129 ? -8.071 -9.962 8.528 1.00 94.62 129 GLY A CA 1
ATOM 948 C C . GLY A 1 129 ? -6.862 -9.845 9.454 1.00 94.62 129 GLY A C 1
ATOM 949 O O . GLY A 1 129 ? -6.428 -10.839 10.039 1.00 94.62 129 GLY A O 1
ATOM 950 N N . THR A 1 130 ? -6.323 -8.639 9.577 1.00 96.69 130 THR A N 1
ATOM 951 C CA . THR A 1 130 ? -5.256 -8.280 10.502 1.00 96.69 130 THR A CA 1
ATOM 952 C C . THR A 1 130 ? -5.399 -6.815 10.899 1.00 96.69 130 THR A C 1
ATOM 954 O O . THR A 1 130 ? -6.095 -6.052 10.232 1.00 96.69 130 THR A O 1
ATOM 957 N N . ASN A 1 131 ? -4.738 -6.432 11.984 1.00 96.69 131 ASN A N 1
ATOM 958 C CA . ASN A 1 131 ? -4.546 -5.052 12.415 1.00 96.69 131 ASN A CA 1
ATOM 959 C C . ASN A 1 131 ? -3.088 -4.594 12.222 1.00 96.69 131 ASN A C 1
ATOM 961 O O . ASN A 1 131 ? -2.721 -3.510 12.672 1.00 96.69 131 ASN A O 1
ATOM 965 N N . VAL A 1 132 ? -2.247 -5.428 11.600 1.00 97.69 132 VAL A N 1
ATOM 966 C CA . VAL A 1 132 ? -0.831 -5.145 11.375 1.00 97.69 132 VAL A CA 1
ATOM 967 C C . VAL A 1 132 ? -0.401 -5.515 9.957 1.00 97.69 132 VAL A C 1
ATOM 969 O O . VAL A 1 132 ? -0.672 -6.608 9.454 1.00 97.69 132 VAL A O 1
ATOM 972 N N . TRP A 1 133 ? 0.322 -4.601 9.317 1.00 97.38 133 TRP A N 1
ATOM 973 C CA . TRP A 1 133 ? 0.852 -4.775 7.969 1.00 97.38 133 TRP A CA 1
ATOM 974 C C . TRP A 1 133 ? 2.345 -4.502 7.915 1.00 97.38 133 TRP A C 1
ATOM 976 O O . TRP A 1 133 ? 2.847 -3.604 8.581 1.00 97.38 133 TRP A O 1
ATOM 986 N N . ARG A 1 134 ? 3.043 -5.246 7.064 1.00 96.38 134 ARG A N 1
ATOM 987 C CA . ARG A 1 134 ? 4.433 -5.014 6.680 1.00 96.38 134 ARG A CA 1
ATOM 988 C C . ARG A 1 134 ? 4.510 -4.076 5.485 1.00 96.38 134 ARG A C 1
ATOM 990 O O . ARG A 1 134 ? 3.728 -4.231 4.550 1.00 96.38 134 ARG A O 1
ATOM 997 N N . LEU A 1 135 ? 5.484 -3.176 5.484 1.00 95.88 135 LEU A N 1
ATOM 998 C CA . LEU A 1 135 ? 5.889 -2.391 4.320 1.00 95.88 135 LEU A CA 1
ATOM 999 C C . LEU A 1 135 ? 7.397 -2.607 4.137 1.00 95.88 135 LEU A C 1
ATOM 1001 O O . LEU A 1 135 ? 8.153 -2.440 5.095 1.00 95.88 135 LEU A O 1
ATOM 1005 N N . CYS A 1 136 ? 7.850 -3.038 2.956 1.00 94.75 136 CYS A N 1
ATOM 1006 C CA . CYS A 1 136 ? 9.261 -3.413 2.791 1.00 94.75 136 CYS A CA 1
ATOM 1007 C C . CYS A 1 136 ? 10.161 -2.177 2.714 1.00 94.75 136 CYS A C 1
ATOM 1009 O O . CYS A 1 136 ? 11.166 -2.131 3.424 1.00 94.75 136 CYS A O 1
ATOM 1011 N N . GLY A 1 137 ? 9.745 -1.159 1.953 1.00 89.75 137 GLY A N 1
ATOM 1012 C CA . GLY A 1 137 ? 10.471 0.104 1.830 1.00 89.75 137 GLY A CA 1
ATOM 1013 C C . GLY A 1 137 ? 9.545 1.305 1.703 1.00 89.75 137 GLY A C 1
ATOM 1014 O O . GLY A 1 137 ? 9.404 1.817 0.601 1.00 89.75 137 GLY A O 1
ATOM 1015 N N . PRO A 1 138 ? 8.876 1.737 2.786 1.00 91.19 138 PRO A N 1
ATOM 1016 C CA . PRO A 1 138 ? 8.068 2.948 2.735 1.00 91.19 138 PRO A CA 1
ATOM 1017 C C . PRO A 1 138 ? 8.953 4.188 2.602 1.00 91.19 138 PRO A C 1
ATOM 1019 O O . PRO A 1 138 ? 10.009 4.276 3.224 1.00 91.19 138 PRO A O 1
ATOM 1022 N N . ASP A 1 139 ? 8.475 5.182 1.877 1.00 88.31 139 ASP A N 1
ATOM 1023 C CA . ASP A 1 139 ? 9.057 6.518 1.790 1.00 88.31 139 ASP A CA 1
ATOM 1024 C C . ASP A 1 139 ? 8.140 7.572 2.443 1.00 88.31 139 ASP A C 1
ATOM 1026 O O . ASP A 1 139 ? 7.146 7.250 3.104 1.00 88.31 139 ASP A O 1
ATOM 1030 N N . SER A 1 140 ? 8.475 8.854 2.284 1.00 85.50 140 SER A N 1
ATOM 1031 C CA . SER A 1 140 ? 7.655 9.956 2.803 1.00 85.50 140 SER A CA 1
ATOM 1032 C C . SER A 1 140 ? 6.303 10.134 2.103 1.00 85.50 140 SER A C 1
ATOM 1034 O O . SER A 1 140 ? 5.436 10.804 2.661 1.00 85.50 140 SER A O 1
ATOM 1036 N N . GLU A 1 141 ? 6.123 9.577 0.904 1.00 88.25 141 GLU A N 1
ATOM 1037 C CA . GLU A 1 141 ? 4.900 9.698 0.093 1.00 88.25 141 GLU A CA 1
ATOM 1038 C C . GLU A 1 141 ? 4.003 8.452 0.194 1.00 88.25 141 GLU A C 1
ATOM 1040 O O . GLU A 1 141 ? 2.854 8.450 -0.254 1.00 88.25 141 GLU A O 1
ATOM 1045 N N . THR A 1 142 ? 4.493 7.393 0.837 1.00 91.81 142 THR A N 1
ATOM 1046 C CA . THR A 1 142 ? 3.785 6.132 1.013 1.00 91.81 142 THR A CA 1
ATOM 1047 C C . THR A 1 142 ? 2.507 6.332 1.824 1.00 91.81 142 THR A C 1
ATOM 1049 O O . THR A 1 142 ? 2.534 6.619 3.022 1.00 91.81 142 THR A O 1
ATOM 1052 N N . ALA A 1 143 ? 1.363 6.106 1.175 1.00 93.69 143 ALA A N 1
ATOM 1053 C CA . ALA A 1 143 ? 0.041 6.267 1.770 1.00 93.69 143 ALA A CA 1
ATOM 1054 C C . ALA A 1 143 ? -0.731 4.939 1.826 1.00 93.69 143 ALA A C 1
ATOM 1056 O O . ALA A 1 143 ? -0.968 4.285 0.806 1.00 93.69 143 ALA A O 1
ATOM 1057 N N . LEU A 1 144 ? -1.200 4.575 3.022 1.00 95.00 144 LEU A N 1
ATOM 1058 C CA . LEU A 1 144 ? -2.116 3.454 3.240 1.00 95.00 144 LEU A CA 1
ATOM 1059 C C . LEU A 1 144 ? -3.529 3.963 3.519 1.00 95.00 144 LEU A C 1
ATOM 1061 O O . LEU A 1 144 ? -3.730 4.872 4.318 1.00 95.00 144 LEU A O 1
ATOM 1065 N N . THR A 1 145 ? -4.520 3.328 2.900 1.00 97.00 145 THR A N 1
ATOM 1066 C CA . THR A 1 145 ? -5.932 3.526 3.232 1.00 97.00 145 THR A CA 1
ATOM 1067 C C . THR A 1 145 ? -6.358 2.422 4.187 1.00 97.00 145 THR A C 1
ATOM 1069 O O . THR A 1 145 ? -6.395 1.262 3.786 1.00 97.00 145 THR A O 1
ATOM 1072 N N . ILE A 1 146 ? -6.672 2.770 5.434 1.00 96.19 146 ILE A N 1
ATOM 1073 C CA . ILE A 1 146 ? -7.174 1.836 6.450 1.00 96.19 146 ILE A CA 1
ATOM 1074 C C . ILE A 1 146 ? -8.690 1.994 6.533 1.00 96.19 146 ILE A C 1
ATOM 1076 O O . ILE A 1 146 ? -9.192 3.101 6.716 1.00 96.19 146 ILE A O 1
ATOM 1080 N N . LEU A 1 147 ? -9.411 0.888 6.382 1.00 95.56 147 LEU A N 1
ATOM 1081 C CA . LEU A 1 147 ? -10.867 0.848 6.403 1.00 95.56 147 LEU A CA 1
ATOM 1082 C C . LEU A 1 147 ? -11.332 0.376 7.776 1.00 95.56 147 LEU A C 1
ATOM 1084 O O . LEU A 1 147 ? -11.041 -0.750 8.191 1.00 95.56 147 LEU A O 1
ATOM 1088 N N . LEU A 1 148 ? -12.037 1.260 8.471 1.00 93.12 148 LEU A N 1
ATOM 1089 C CA . LEU A 1 148 ? -12.636 0.988 9.769 1.00 93.12 148 LEU A CA 1
ATOM 1090 C C . LEU A 1 148 ? -14.091 0.581 9.579 1.00 93.12 148 LEU A C 1
ATOM 1092 O O . LEU A 1 148 ? -14.785 1.116 8.715 1.00 93.12 148 LEU A O 1
ATOM 1096 N N . GLU A 1 149 ? -14.544 -0.340 10.412 1.00 88.69 149 GLU A N 1
ATOM 1097 C CA . GLU A 1 149 ? -15.937 -0.736 10.490 1.00 88.69 149 GLU A CA 1
ATOM 1098 C C . GLU A 1 149 ? -16.536 -0.224 11.807 1.00 88.69 149 GLU A C 1
ATOM 1100 O O . GLU A 1 149 ? -15.969 -0.476 12.882 1.00 88.69 149 GLU A O 1
ATOM 1105 N N . PRO A 1 150 ? -17.644 0.538 11.735 1.00 80.38 150 PRO A N 1
ATOM 1106 C CA . PRO A 1 150 ? -18.359 0.982 12.921 1.00 80.38 150 PRO A CA 1
ATOM 1107 C C . PRO A 1 150 ? -18.992 -0.211 13.659 1.00 80.38 150 PRO A C 1
ATOM 1109 O O . PRO A 1 150 ? -19.212 -1.263 13.057 1.00 80.38 150 PRO A O 1
ATOM 1112 N N . PRO A 1 151 ? -19.326 -0.064 14.951 1.00 74.12 151 PRO A N 1
ATOM 1113 C CA . PRO A 1 151 ? -19.999 -1.122 15.695 1.00 74.12 151 PRO A CA 1
ATOM 1114 C C . PRO A 1 151 ? -21.367 -1.444 15.080 1.00 74.12 151 PRO A C 1
ATOM 1116 O O . PRO A 1 151 ? -22.106 -0.550 14.658 1.00 74.12 151 PRO A O 1
ATOM 1119 N N . VAL A 1 152 ? -21.739 -2.726 15.081 1.00 68.75 152 VAL A N 1
ATOM 1120 C CA . VAL A 1 152 ? -23.087 -3.165 14.693 1.00 68.75 152 VAL A CA 1
ATOM 1121 C C . VAL A 1 152 ? -24.093 -2.613 15.708 1.00 68.75 152 VAL A C 1
ATOM 1123 O O . VAL A 1 152 ? -23.849 -2.676 16.911 1.00 68.75 152 VAL A O 1
ATOM 1126 N N . ALA A 1 153 ? -25.245 -2.112 15.249 1.00 64.50 153 ALA A N 1
ATOM 1127 C CA . ALA A 1 153 ? -26.237 -1.421 16.088 1.00 64.50 153 ALA A CA 1
ATOM 1128 C C . ALA A 1 153 ? -26.678 -2.199 17.350 1.00 64.50 153 ALA A C 1
ATOM 1130 O O . ALA A 1 153 ? -27.017 -1.592 18.359 1.00 64.50 153 ALA A O 1
ATOM 1131 N N . GLN A 1 154 ? -26.634 -3.536 17.327 1.00 57.19 154 GLN A N 1
ATOM 1132 C CA . GLN A 1 154 ? -26.970 -4.398 18.473 1.00 57.19 154 GLN A CA 1
ATOM 1133 C C . GLN A 1 154 ? -25.883 -4.445 19.565 1.00 57.19 154 GLN A C 1
ATOM 1135 O O . GLN A 1 154 ? -26.170 -4.837 20.691 1.00 57.19 154 GLN A O 1
ATOM 1140 N N . GLN A 1 155 ? -24.646 -4.062 19.241 1.00 60.34 155 GLN A N 1
ATOM 1141 C CA . GLN A 1 155 ? -23.490 -4.019 20.147 1.00 60.34 155 GLN A CA 1
ATOM 1142 C C . GLN A 1 155 ? -23.058 -2.579 20.472 1.00 60.34 155 GLN A C 1
ATOM 1144 O O . GLN A 1 155 ? -22.069 -2.371 21.174 1.00 60.34 155 GLN A O 1
ATOM 1149 N N . ALA A 1 156 ? -23.783 -1.577 19.965 1.00 65.12 156 ALA A N 1
ATOM 1150 C CA . ALA A 1 156 ? -23.461 -0.177 20.185 1.00 65.12 156 ALA A CA 1
ATOM 1151 C C . ALA A 1 156 ? -23.729 0.213 21.648 1.00 65.12 156 ALA A C 1
ATOM 1153 O O . ALA A 1 156 ? -24.866 0.210 22.122 1.00 65.12 156 ALA A O 1
ATOM 1154 N N . VAL A 1 157 ? -22.664 0.565 22.370 1.00 69.31 157 VAL A N 1
ATOM 1155 C CA . VAL A 1 157 ? -22.767 1.147 23.713 1.00 69.31 157 VAL A CA 1
ATOM 1156 C C . VAL A 1 157 ? -23.476 2.506 23.603 1.00 69.31 157 VAL A C 1
ATOM 1158 O O . VAL A 1 157 ? -23.108 3.291 22.725 1.00 69.31 157 VAL A O 1
ATOM 1161 N N . PRO A 1 158 ? -24.448 2.833 24.482 1.00 73.81 158 PRO A N 1
ATOM 1162 C CA . PRO A 1 158 ? -25.104 4.136 24.464 1.00 73.81 158 PRO A CA 1
ATOM 1163 C C . PRO A 1 158 ? -24.073 5.266 24.514 1.00 73.81 158 PRO A C 1
ATOM 1165 O O . PRO A 1 158 ? -23.190 5.281 25.380 1.00 73.81 158 PRO A O 1
ATOM 1168 N N . ILE A 1 159 ? -24.180 6.220 23.588 1.00 76.75 159 ILE A N 1
ATOM 1169 C CA . ILE A 1 159 ? -23.261 7.357 23.530 1.00 76.75 159 ILE A CA 1
ATOM 1170 C C . ILE A 1 159 ? -23.568 8.272 24.717 1.00 76.75 159 ILE A C 1
ATOM 1172 O O . ILE A 1 159 ? -24.601 8.934 24.772 1.00 76.75 159 ILE A O 1
ATOM 1176 N N . THR A 1 160 ? -22.657 8.309 25.685 1.00 78.31 160 THR A N 1
ATOM 1177 C CA . THR A 1 160 ? -22.705 9.230 26.827 1.00 78.31 160 THR A CA 1
ATOM 1178 C C . THR A 1 160 ? -21.630 10.302 26.677 1.00 78.31 160 THR A C 1
ATOM 1180 O O . THR A 1 160 ? -20.645 10.100 25.967 1.00 78.31 160 THR A O 1
ATOM 1183 N N . GLN A 1 161 ? -21.750 11.425 27.396 1.00 71.75 161 GLN A N 1
ATOM 1184 C CA . GLN A 1 161 ? -20.700 12.460 27.406 1.00 71.75 161 GLN A CA 1
ATOM 1185 C C . GLN A 1 161 ? -19.321 11.904 27.808 1.00 71.75 161 GLN A C 1
ATOM 1187 O O . GLN A 1 161 ? -18.301 1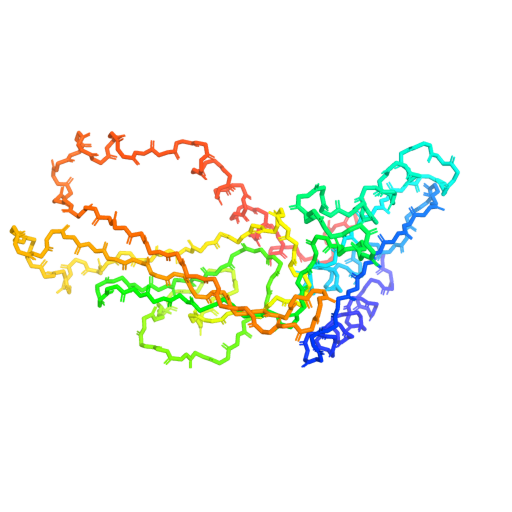2.366 27.298 1.00 71.75 161 GLN A O 1
ATOM 1192 N N . ALA A 1 162 ? -19.288 10.884 28.674 1.00 73.31 162 ALA A N 1
ATOM 1193 C CA . ALA A 1 162 ? -18.060 10.218 29.102 1.00 73.31 162 ALA A CA 1
ATOM 1194 C C . ALA A 1 162 ? -17.448 9.307 28.021 1.00 73.31 162 ALA A C 1
ATOM 1196 O O . ALA A 1 162 ? -16.242 9.077 28.035 1.00 73.31 162 ALA A O 1
ATOM 1197 N N . ASN A 1 163 ? -18.251 8.809 27.074 1.00 76.62 163 ASN A N 1
ATOM 1198 C CA . ASN A 1 163 ? -17.825 7.859 26.044 1.00 76.62 163 ASN A CA 1
ATOM 1199 C C . ASN A 1 163 ? -18.134 8.351 24.619 1.00 76.62 163 ASN A C 1
ATOM 1201 O O . ASN A 1 163 ? -18.427 7.555 23.732 1.00 76.62 163 ASN A O 1
ATOM 1205 N N . GLN A 1 164 ? -18.085 9.662 24.382 1.00 82.75 164 GLN A N 1
ATOM 1206 C CA . GLN A 1 164 ? -18.316 10.255 23.055 1.00 82.75 164 GLN A CA 1
ATOM 1207 C C . GLN A 1 164 ? -17.065 10.267 22.162 1.00 82.75 164 GLN A C 1
ATOM 1209 O O . GLN A 1 164 ? -17.154 10.539 20.969 1.00 82.75 164 GLN A O 1
ATOM 1214 N N . ALA A 1 165 ? -15.883 10.020 22.732 1.00 87.38 165 ALA A N 1
ATOM 1215 C CA . ALA A 1 165 ? -14.625 10.013 21.998 1.00 87.38 165 ALA A CA 1
ATOM 1216 C C . ALA A 1 165 ? -14.212 8.581 21.658 1.00 87.38 165 ALA A C 1
ATOM 1218 O O . ALA A 1 165 ? -14.243 7.692 22.509 1.00 87.38 165 ALA A O 1
ATOM 1219 N N . ARG A 1 166 ? -13.783 8.359 20.423 1.00 88.56 166 ARG A N 1
ATOM 1220 C CA . ARG A 1 166 ? -13.096 7.138 20.008 1.00 88.56 166 ARG A CA 1
ATOM 1221 C C . ARG A 1 166 ? -11.713 7.488 19.515 1.00 88.56 166 ARG A C 1
ATOM 1223 O O . ARG A 1 166 ? -11.489 8.566 18.970 1.00 88.56 166 ARG A O 1
ATOM 1230 N N . HIS A 1 167 ? -10.789 6.565 19.706 1.00 92.50 167 HIS A N 1
ATOM 1231 C CA . HIS A 1 167 ? -9.399 6.761 19.350 1.00 92.50 167 HIS A CA 1
ATOM 1232 C C . HIS A 1 167 ? -8.956 5.718 18.340 1.00 92.50 167 HIS A C 1
ATOM 1234 O O . HIS A 1 167 ? -9.359 4.555 18.402 1.00 92.50 167 HIS A O 1
ATOM 1240 N N . VAL A 1 168 ? -8.102 6.155 17.424 1.00 95.00 168 VAL A N 1
ATOM 1241 C CA . VAL A 1 168 ? -7.374 5.290 16.500 1.00 95.00 168 VAL A CA 1
ATOM 1242 C C . VAL A 1 168 ? -5.906 5.655 16.625 1.00 95.00 168 VAL A C 1
ATOM 1244 O O . VAL A 1 168 ? -5.547 6.823 16.486 1.00 95.00 168 VAL A O 1
ATOM 1247 N N . GLN A 1 169 ? -5.057 4.678 16.914 1.00 96.62 169 GLN A N 1
ATOM 1248 C CA . GLN A 1 169 ? -3.620 4.872 17.018 1.00 96.62 169 GLN A CA 1
ATOM 1249 C C . GLN A 1 169 ? -2.904 4.054 15.947 1.00 96.62 169 GLN A C 1
ATOM 1251 O O . GLN A 1 169 ? -3.063 2.841 15.854 1.00 96.62 169 GLN A O 1
ATOM 1256 N N . LEU A 1 170 ? -2.093 4.744 15.157 1.00 97.31 170 LEU A N 1
ATOM 1257 C CA . LEU A 1 170 ? -1.201 4.184 14.157 1.00 97.31 170 LEU A CA 1
ATOM 1258 C C . LEU A 1 170 ? 0.196 4.100 14.765 1.00 97.31 170 LEU A C 1
ATOM 1260 O O . LEU A 1 170 ? 0.739 5.110 15.218 1.00 97.31 170 LEU A O 1
ATOM 1264 N N . ARG A 1 171 ? 0.787 2.909 14.763 1.00 97.50 171 ARG A N 1
ATOM 1265 C CA . ARG A 1 171 ? 2.152 2.650 15.226 1.00 97.50 171 ARG A CA 1
ATOM 1266 C C . ARG A 1 171 ? 2.966 2.132 14.050 1.00 97.50 171 ARG A C 1
ATOM 1268 O O . ARG A 1 171 ? 2.838 0.973 13.671 1.00 97.50 171 ARG A O 1
ATOM 1275 N N . CYS A 1 172 ? 3.782 3.001 13.464 1.00 96.38 172 CYS A N 1
ATOM 1276 C CA . CYS A 1 172 ? 4.672 2.664 12.361 1.00 96.38 172 CYS A CA 1
ATOM 1277 C C . CYS A 1 172 ? 6.101 2.483 12.884 1.00 96.38 172 CYS A C 1
ATOM 1279 O O . CYS A 1 172 ? 6.769 3.463 13.217 1.00 96.38 172 CYS A O 1
ATOM 1281 N N . ALA A 1 173 ? 6.564 1.240 12.986 1.00 96.31 173 ALA A N 1
ATOM 1282 C CA . ALA A 1 173 ? 7.943 0.921 13.342 1.00 96.31 173 ALA A CA 1
ATOM 1283 C C . ALA A 1 173 ? 8.745 0.622 12.074 1.00 96.31 173 ALA A C 1
ATOM 1285 O O . ALA A 1 173 ? 8.308 -0.206 11.283 1.00 96.31 173 ALA A O 1
ATOM 1286 N N . TYR A 1 174 ? 9.902 1.253 11.884 1.00 94.50 174 TYR A N 1
ATOM 1287 C CA . TYR A 1 174 ? 10.757 1.058 10.709 1.00 94.50 174 TYR A CA 1
ATOM 1288 C C . TYR A 1 174 ? 12.239 1.263 11.039 1.00 94.50 174 TYR A C 1
ATOM 1290 O O . TYR A 1 174 ? 12.589 1.778 12.103 1.00 94.50 174 TYR A O 1
ATOM 1298 N N . VAL A 1 175 ? 13.118 0.850 10.129 1.00 91.94 175 VAL A N 1
ATOM 1299 C CA . VAL A 1 175 ? 14.558 1.124 10.194 1.00 91.94 175 VAL A CA 1
ATOM 1300 C C . VAL A 1 175 ? 14.873 2.291 9.263 1.00 91.94 175 VAL A C 1
ATOM 1302 O O . VAL A 1 175 ? 14.562 2.231 8.073 1.00 91.94 175 VAL A O 1
ATOM 1305 N N . SER A 1 176 ? 15.452 3.366 9.796 1.00 87.06 176 SER A N 1
ATOM 1306 C CA . SER A 1 176 ? 15.904 4.515 9.008 1.00 87.06 176 SER A CA 1
ATOM 1307 C C . SER A 1 176 ? 17.104 4.149 8.130 1.00 87.06 176 SER A C 1
ATOM 1309 O O . SER A 1 176 ? 17.796 3.159 8.368 1.00 87.06 176 SER A O 1
ATOM 1311 N N . THR A 1 177 ? 17.432 5.003 7.163 1.00 82.12 177 THR A N 1
ATOM 1312 C CA . THR A 1 177 ? 18.657 4.878 6.351 1.00 82.12 177 THR A CA 1
ATOM 1313 C C . THR A 1 177 ? 19.953 4.905 7.164 1.00 82.12 177 THR A C 1
ATOM 1315 O O . THR A 1 177 ? 20.972 4.391 6.714 1.00 82.12 177 THR A O 1
ATOM 1318 N N . THR A 1 178 ? 19.926 5.453 8.381 1.00 83.31 178 THR A N 1
ATOM 1319 C CA . THR A 1 178 ? 21.061 5.444 9.317 1.00 83.31 178 THR A CA 1
ATOM 1320 C C . THR A 1 178 ? 21.147 4.161 10.152 1.00 83.31 178 THR A C 1
ATOM 1322 O O . THR A 1 178 ? 22.032 4.043 10.997 1.00 83.31 178 THR A O 1
ATOM 1325 N N . GLY A 1 179 ? 20.238 3.200 9.942 1.00 85.19 179 GLY A N 1
ATOM 1326 C CA . GLY A 1 179 ? 20.162 1.938 10.682 1.00 85.19 179 GLY A CA 1
ATOM 1327 C C . GLY A 1 179 ? 19.444 2.040 12.032 1.00 85.19 179 GLY A C 1
ATOM 1328 O O . GLY A 1 179 ? 19.347 1.047 12.755 1.00 85.19 179 GLY A O 1
ATOM 1329 N N . GLN A 1 180 ? 18.921 3.216 12.392 1.00 88.88 180 GLN A N 1
ATOM 1330 C CA . GLN A 1 180 ? 18.189 3.403 13.642 1.00 88.88 180 GLN A CA 1
ATOM 1331 C C . GLN A 1 180 ? 16.786 2.813 13.539 1.00 88.88 180 GLN A C 1
ATOM 1333 O O . GLN A 1 180 ? 16.096 2.970 12.534 1.00 88.88 180 GLN A O 1
ATOM 1338 N N . ARG A 1 181 ? 16.330 2.169 14.614 1.00 92.25 181 ARG A N 1
ATOM 1339 C CA . ARG A 1 181 ? 14.932 1.751 14.737 1.00 92.25 181 ARG A CA 1
ATOM 1340 C C . ARG A 1 181 ? 14.103 2.935 15.209 1.00 92.25 181 ARG A C 1
ATOM 1342 O O . ARG A 1 181 ? 14.354 3.472 16.284 1.00 92.25 181 ARG A O 1
ATOM 1349 N N . VAL A 1 182 ? 13.111 3.311 14.418 1.00 93.31 182 VAL A N 1
ATOM 1350 C CA . VAL A 1 182 ? 12.218 4.437 14.680 1.00 93.31 182 VAL A CA 1
ATOM 1351 C C . VAL A 1 182 ? 10.806 3.907 14.887 1.00 93.31 182 VAL A C 1
ATOM 1353 O O . VAL A 1 182 ? 10.344 3.047 14.142 1.00 93.31 182 VAL A O 1
ATOM 1356 N N . LEU A 1 183 ? 10.113 4.439 15.894 1.00 95.88 183 LEU A N 1
ATOM 1357 C CA . LEU A 1 183 ? 8.682 4.237 16.092 1.00 95.88 183 LEU A CA 1
ATOM 1358 C C . LEU A 1 183 ? 7.972 5.578 15.912 1.00 95.88 183 LEU A C 1
ATOM 1360 O O . LEU A 1 183 ? 8.091 6.468 16.751 1.00 95.88 183 LEU A O 1
ATOM 1364 N N . ARG A 1 184 ? 7.205 5.710 14.831 1.00 94.94 184 ARG A N 1
ATOM 1365 C CA . ARG A 1 184 ? 6.314 6.844 14.599 1.00 94.94 184 ARG A CA 1
ATOM 1366 C C . ARG A 1 184 ? 4.920 6.489 15.097 1.00 94.94 184 ARG A C 1
ATOM 1368 O O . ARG A 1 184 ? 4.344 5.493 14.665 1.00 94.94 184 ARG A O 1
ATOM 1375 N N . VAL A 1 185 ? 4.383 7.306 15.998 1.00 97.81 185 VAL A N 1
ATOM 1376 C CA . VAL A 1 185 ? 3.039 7.117 16.553 1.00 97.81 185 VAL A CA 1
ATOM 1377 C C . VAL A 1 185 ? 2.157 8.290 16.154 1.00 97.81 185 VAL A C 1
ATOM 1379 O O . VAL A 1 185 ? 2.536 9.447 16.321 1.00 97.81 185 VAL A O 1
ATOM 1382 N N . THR A 1 186 ? 0.965 7.995 15.649 1.00 97.88 186 THR A N 1
ATOM 1383 C CA . THR A 1 186 ? -0.064 8.994 15.351 1.00 97.88 186 THR A CA 1
ATOM 1384 C C . THR A 1 186 ? -1.356 8.560 16.015 1.00 97.88 186 THR A C 1
ATOM 1386 O O . THR A 1 186 ? -1.826 7.455 15.774 1.00 97.88 186 THR A O 1
ATOM 1389 N N . THR A 1 187 ? -1.920 9.413 16.867 1.00 96.94 187 THR A N 1
ATOM 1390 C CA . THR A 1 187 ? -3.185 9.132 17.555 1.00 96.94 187 THR A CA 1
ATOM 1391 C C . THR A 1 187 ? -4.231 10.128 17.086 1.00 96.94 187 THR A C 1
ATOM 1393 O O . THR A 1 187 ? -4.033 11.335 17.193 1.00 96.94 187 THR A O 1
ATOM 1396 N N . LEU A 1 188 ? -5.339 9.611 16.571 1.00 94.69 188 LEU A N 1
ATOM 1397 C CA . LEU A 1 188 ? -6.494 10.370 16.119 1.00 94.69 188 LEU A CA 1
ATOM 1398 C C . LEU A 1 188 ? -7.629 10.202 17.129 1.00 94.69 188 LEU A C 1
ATOM 1400 O O . LEU A 1 188 ? -7.785 9.139 17.737 1.00 94.69 188 LEU A O 1
ATOM 1404 N N . ARG A 1 189 ? -8.419 11.260 17.308 1.00 92.44 189 ARG A N 1
ATOM 1405 C CA . ARG A 1 189 ? -9.630 11.270 18.132 1.00 92.44 189 ARG A CA 1
ATOM 1406 C C . ARG A 1 189 ? -10.819 11.589 17.236 1.00 92.44 189 ARG A C 1
ATOM 1408 O O . ARG A 1 189 ? -10.847 12.648 16.619 1.00 92.44 189 ARG A O 1
ATOM 1415 N N . TYR A 1 190 ? -11.806 10.708 17.232 1.00 87.75 190 TYR A N 1
ATOM 1416 C CA . TYR A 1 190 ? -13.080 10.883 16.550 1.00 87.75 190 TYR A CA 1
ATOM 1417 C C . TYR A 1 190 ? -14.178 11.139 17.573 1.00 87.75 190 TYR A C 1
ATOM 1419 O O . TYR A 1 190 ? -14.233 10.488 18.617 1.00 87.75 190 TYR A O 1
ATOM 1427 N N . GLN A 1 191 ? -15.048 12.095 17.271 1.00 86.62 191 GLN A N 1
ATOM 1428 C CA . GLN A 1 191 ? -16.285 12.291 18.010 1.00 86.62 191 GLN A CA 1
ATOM 1429 C C . GLN A 1 191 ? -17.342 11.353 17.418 1.00 86.62 191 GLN A C 1
ATOM 1431 O O . GLN A 1 191 ? -17.556 11.358 16.208 1.00 86.62 191 GLN A O 1
ATOM 1436 N N . VAL A 1 192 ? -17.992 10.554 18.257 1.00 83.69 192 VAL A N 1
ATOM 1437 C CA . VAL A 1 192 ? -19.130 9.722 17.856 1.00 83.69 192 VAL A CA 1
ATOM 1438 C C . VAL A 1 192 ? -20.409 10.463 18.207 1.00 83.69 192 VAL A C 1
ATOM 1440 O O . VAL A 1 192 ? -20.545 10.989 19.313 1.00 83.69 192 VAL A O 1
ATOM 1443 N N . VAL A 1 193 ? -21.336 10.505 17.258 1.00 82.69 193 VAL A N 1
ATOM 1444 C CA . VAL A 1 193 ? -22.655 11.116 17.413 1.00 82.69 193 VAL A CA 1
ATOM 1445 C C . VAL A 1 193 ? -23.736 10.108 17.057 1.00 82.69 193 VAL A C 1
ATOM 1447 O O . VAL A 1 193 ? -23.480 9.139 16.342 1.00 82.69 193 VAL A O 1
ATOM 1450 N N . ASP A 1 194 ? -24.939 10.337 17.576 1.00 81.19 194 ASP A N 1
ATOM 1451 C CA . ASP A 1 194 ? -26.117 9.582 17.164 1.00 81.19 194 ASP A CA 1
ATOM 1452 C C . ASP A 1 194 ? -26.388 9.807 15.667 1.00 81.19 194 ASP A C 1
ATOM 1454 O O . ASP A 1 194 ? -26.236 10.926 15.170 1.00 81.19 194 ASP A O 1
ATOM 1458 N N . ALA A 1 195 ? -26.794 8.752 14.957 1.00 80.25 195 ALA A N 1
ATOM 1459 C CA . ALA A 1 195 ? -27.092 8.811 13.528 1.00 80.25 195 ALA A CA 1
ATOM 1460 C C . ALA A 1 195 ? -28.225 9.797 13.190 1.00 80.25 195 ALA A C 1
ATOM 1462 O O . ALA A 1 195 ? -28.246 10.336 12.088 1.00 80.25 195 ALA A O 1
ATOM 1463 N N . ALA A 1 196 ? -29.118 10.093 14.142 1.00 85.12 196 ALA A N 1
ATOM 1464 C CA . ALA A 1 196 ? -30.151 11.115 13.999 1.00 85.12 196 ALA A CA 1
ATOM 1465 C C . ALA A 1 196 ? -29.583 12.543 13.867 1.00 85.12 196 ALA A C 1
ATOM 1467 O O . ALA A 1 196 ? -30.289 13.450 13.428 1.00 85.12 196 ALA A O 1
ATOM 1468 N N . ASN A 1 197 ? -28.316 12.772 14.233 1.00 85.69 197 ASN A N 1
ATOM 1469 C CA . ASN A 1 197 ? -27.653 14.065 14.084 1.00 85.69 197 ASN A CA 1
ATOM 1470 C C . ASN A 1 197 ? -26.968 14.197 12.712 1.00 85.69 197 ASN A C 1
ATOM 1472 O O . ASN A 1 197 ? -25.744 14.315 12.601 1.00 85.69 197 ASN A O 1
ATOM 1476 N N . GLU A 1 198 ? -27.778 14.188 11.654 1.00 87.50 198 GLU A N 1
ATOM 1477 C CA . GLU A 1 198 ? -27.312 14.227 10.262 1.00 87.50 198 GLU A CA 1
ATOM 1478 C C . GLU A 1 198 ? -26.470 15.467 9.942 1.00 87.50 198 GLU A C 1
ATOM 1480 O O . GLU A 1 198 ? -25.503 15.377 9.191 1.00 87.50 198 GLU A O 1
ATOM 1485 N N . GLN A 1 199 ? -26.790 16.620 10.538 1.00 90.12 199 GLN A N 1
ATOM 1486 C CA . GLN A 1 199 ? -26.049 17.865 10.309 1.00 90.12 199 GLN A CA 1
ATOM 1487 C C . GLN A 1 199 ? -24.590 17.752 10.761 1.00 90.12 199 GLN A C 1
ATOM 1489 O O . GLN A 1 199 ? -23.687 18.210 10.059 1.00 90.12 199 GLN A O 1
ATOM 1494 N N . TYR A 1 200 ? -24.347 17.115 11.911 1.00 87.38 200 TYR A N 1
ATOM 1495 C CA . TYR A 1 200 ? -22.989 16.883 12.397 1.00 87.38 200 TYR A CA 1
ATOM 1496 C C . TYR A 1 200 ? -22.235 15.896 11.500 1.00 87.38 200 TYR A C 1
ATOM 1498 O O . TYR A 1 200 ? -21.072 16.127 11.170 1.00 87.38 200 TYR A O 1
ATOM 1506 N N . LEU A 1 201 ? -22.900 14.819 11.068 1.00 87.00 201 LEU A N 1
ATOM 1507 C CA . LEU A 1 201 ? -22.314 13.826 10.164 1.00 87.00 201 LEU A CA 1
ATOM 1508 C C . LEU A 1 201 ? -21.960 14.430 8.800 1.00 87.00 201 LEU A C 1
ATOM 1510 O O . LEU A 1 201 ? -20.854 14.217 8.309 1.00 87.00 201 LEU A O 1
ATOM 1514 N N . ALA A 1 202 ? -22.862 15.226 8.223 1.00 90.81 202 ALA A N 1
ATOM 1515 C CA . ALA A 1 202 ? -22.638 15.921 6.961 1.00 90.81 202 ALA A CA 1
ATOM 1516 C C . ALA A 1 202 ? -21.470 16.913 7.061 1.00 90.81 202 ALA A C 1
ATOM 1518 O O . ALA A 1 202 ? -20.644 16.981 6.155 1.00 90.81 202 ALA A O 1
ATOM 1519 N N . GLY A 1 203 ? -21.354 17.635 8.181 1.00 91.44 203 GLY A N 1
ATOM 1520 C CA . GLY A 1 203 ? -20.237 18.551 8.427 1.00 91.44 203 GLY A CA 1
ATOM 1521 C C . GLY A 1 203 ? -18.875 17.863 8.589 1.00 91.44 203 GLY A C 1
ATOM 1522 O O . GLY A 1 203 ? -17.848 18.499 8.371 1.00 91.44 203 GLY A O 1
ATOM 1523 N N . GLY A 1 204 ? -18.851 16.578 8.955 1.00 89.88 204 GLY A N 1
ATOM 1524 C CA . GLY A 1 204 ? -17.630 15.774 9.069 1.00 89.88 204 GLY A CA 1
ATOM 1525 C C . GLY A 1 204 ? -17.222 15.044 7.785 1.00 89.88 204 GLY A C 1
ATOM 1526 O O . GLY A 1 204 ? -16.224 14.322 7.798 1.00 89.88 204 GLY A O 1
ATOM 1527 N N . PHE A 1 205 ? -17.986 15.179 6.697 1.00 93.69 205 PHE A N 1
ATOM 1528 C CA . PHE A 1 205 ? -17.731 14.458 5.454 1.00 93.69 205 PHE A CA 1
ATOM 1529 C C . PHE A 1 205 ? -16.614 15.112 4.632 1.00 93.69 205 PHE A C 1
ATOM 1531 O O . PHE A 1 205 ? -16.734 16.245 4.172 1.00 93.69 205 PHE A O 1
ATOM 1538 N N . ASP A 1 206 ? -15.544 14.356 4.393 1.00 96.44 206 ASP A N 1
ATOM 1539 C CA . ASP A 1 206 ? -14.460 14.734 3.489 1.00 96.44 206 ASP A CA 1
ATOM 1540 C C . ASP A 1 206 ? -14.693 14.103 2.109 1.00 96.44 206 ASP A C 1
ATOM 1542 O O . ASP A 1 206 ? -14.457 12.909 1.893 1.00 96.44 206 ASP A O 1
ATOM 1546 N N . GLN A 1 207 ? -15.177 14.917 1.170 1.00 96.94 207 GLN A N 1
ATOM 1547 C CA . GLN A 1 207 ? -15.511 14.469 -0.182 1.00 96.94 207 GLN A CA 1
ATOM 1548 C C . GLN A 1 207 ? -14.288 14.056 -1.015 1.00 96.94 207 GLN A C 1
ATOM 1550 O O . GLN A 1 207 ? -14.407 13.168 -1.861 1.00 96.94 207 GLN A O 1
ATOM 1555 N N . GLU A 1 208 ? -13.115 14.655 -0.785 1.00 97.62 208 GLU A N 1
ATOM 1556 C CA . GLU A 1 208 ? -11.895 14.338 -1.536 1.00 97.62 208 GLU A CA 1
ATOM 1557 C C . GLU A 1 208 ? -11.339 12.991 -1.079 1.00 97.62 208 GLU A C 1
ATOM 1559 O O . GLU A 1 208 ? -11.077 12.103 -1.898 1.00 97.62 208 GLU A O 1
ATOM 1564 N N . CYS A 1 209 ? -11.258 12.791 0.240 1.00 95.50 209 CYS A N 1
ATOM 1565 C CA . CYS A 1 209 ? -10.893 11.509 0.827 1.00 95.50 209 CYS A CA 1
ATOM 1566 C C . CYS A 1 209 ? -11.874 10.411 0.396 1.00 95.50 209 CYS A C 1
ATOM 1568 O O . CYS A 1 209 ? -11.446 9.348 -0.063 1.00 95.50 209 CYS A O 1
ATOM 1570 N N . ALA A 1 210 ? -13.185 10.673 0.459 1.00 95.50 210 ALA A N 1
ATOM 1571 C CA . ALA A 1 210 ? -14.204 9.720 0.030 1.00 95.50 210 ALA A CA 1
ATOM 1572 C C . ALA A 1 210 ? -14.049 9.332 -1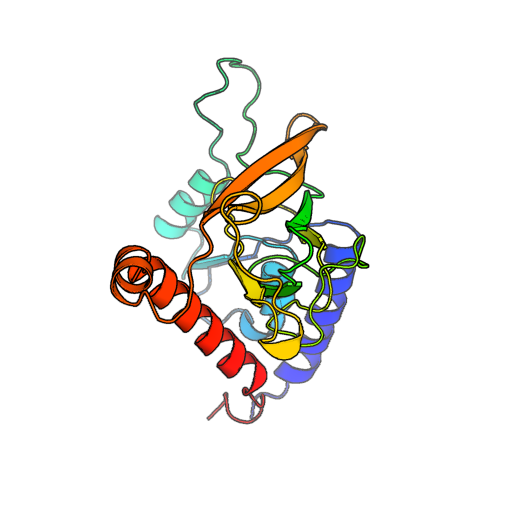.448 1.00 95.50 210 ALA A C 1
ATOM 1574 O O . ALA A 1 210 ? -14.077 8.142 -1.768 1.00 95.50 210 ALA A O 1
ATOM 1575 N N . ALA A 1 211 ? -13.823 10.299 -2.342 1.00 97.25 211 ALA A N 1
ATOM 1576 C CA . ALA A 1 211 ? -13.606 10.035 -3.763 1.00 97.25 211 ALA A CA 1
ATOM 1577 C C . ALA A 1 211 ? -12.372 9.148 -4.001 1.00 97.25 211 ALA A C 1
ATOM 1579 O O . ALA A 1 211 ? -12.455 8.154 -4.727 1.00 97.25 211 ALA A O 1
ATOM 1580 N N . VAL A 1 212 ? -11.246 9.445 -3.341 1.00 97.25 212 VAL A N 1
ATOM 1581 C CA . VAL A 1 212 ? -10.014 8.645 -3.449 1.00 97.25 212 VAL A CA 1
ATOM 1582 C C . VAL A 1 212 ? -10.218 7.230 -2.903 1.00 97.25 212 VAL A C 1
ATOM 1584 O O . VAL A 1 212 ? -9.787 6.257 -3.526 1.00 97.25 212 VAL A O 1
ATOM 1587 N N . VAL A 1 213 ? -10.888 7.079 -1.759 1.00 96.31 213 VAL A N 1
ATOM 1588 C CA . VAL A 1 213 ? -11.165 5.766 -1.155 1.00 96.31 213 VAL A CA 1
ATOM 1589 C C . VAL A 1 213 ? -12.092 4.936 -2.044 1.00 96.31 213 VAL A C 1
ATOM 1591 O O . VAL A 1 213 ? -11.820 3.755 -2.268 1.00 96.31 213 VAL A O 1
ATOM 1594 N N . LEU A 1 214 ? -13.140 5.538 -2.610 1.00 96.00 214 LEU A N 1
ATOM 1595 C CA . LEU A 1 214 ? -14.040 4.868 -3.551 1.00 96.00 214 LEU A CA 1
ATOM 1596 C C . LEU A 1 214 ? -13.314 4.440 -4.830 1.00 96.00 214 LEU A C 1
ATOM 1598 O O . LEU A 1 214 ? -13.506 3.311 -5.281 1.00 96.00 214 LEU A O 1
ATOM 1602 N N . ALA A 1 215 ? -12.434 5.284 -5.374 1.00 96.12 215 ALA A N 1
ATOM 1603 C CA . ALA A 1 215 ? -11.607 4.928 -6.525 1.00 96.12 215 ALA A CA 1
ATOM 1604 C C . ALA A 1 215 ? -10.687 3.736 -6.211 1.00 96.12 215 ALA A C 1
ATOM 1606 O O . ALA A 1 215 ? -10.643 2.770 -6.972 1.00 96.12 215 ALA A O 1
ATOM 1607 N N . LYS A 1 216 ? -10.020 3.740 -5.048 1.00 95.06 216 LYS A N 1
ATOM 1608 C CA . LYS A 1 216 ? -9.194 2.610 -4.588 1.00 95.06 216 LYS A CA 1
ATOM 1609 C C . LYS A 1 216 ? -10.003 1.318 -4.435 1.00 95.06 216 LYS A C 1
ATOM 1611 O O . LYS A 1 216 ? -9.520 0.251 -4.807 1.00 95.06 216 LYS A O 1
ATOM 1616 N N . LEU A 1 217 ? -11.230 1.398 -3.920 1.00 93.06 217 LEU A N 1
ATOM 1617 C CA . LEU A 1 217 ? -12.139 0.252 -3.814 1.00 93.06 217 LEU A CA 1
ATOM 1618 C C . LEU A 1 217 ? -12.593 -0.260 -5.185 1.00 93.06 217 LEU A C 1
ATOM 1620 O O . LEU A 1 217 ? -12.684 -1.472 -5.378 1.00 93.06 217 LEU A O 1
ATOM 1624 N N . ALA A 1 218 ? -12.867 0.635 -6.134 1.00 93.69 218 ALA A N 1
ATOM 1625 C CA . ALA A 1 218 ? -13.239 0.269 -7.496 1.00 93.69 218 ALA A CA 1
ATOM 1626 C C . ALA A 1 218 ? -12.093 -0.459 -8.213 1.00 93.69 218 ALA A C 1
ATOM 1628 O O . ALA A 1 218 ? -12.323 -1.529 -8.771 1.00 93.69 218 ALA A O 1
ATOM 1629 N N . VAL A 1 219 ? -10.862 0.059 -8.121 1.00 92.44 219 VAL A N 1
ATOM 1630 C CA . VAL A 1 219 ? -9.660 -0.598 -8.668 1.00 92.44 219 VAL A CA 1
ATOM 1631 C C . VAL A 1 219 ? -9.450 -1.967 -8.026 1.00 92.44 219 VAL A C 1
ATOM 1633 O O . VAL A 1 219 ? -9.278 -2.953 -8.733 1.00 92.44 219 VAL A O 1
ATOM 1636 N N . LEU A 1 220 ? -9.564 -2.063 -6.697 1.00 90.38 220 LEU A N 1
ATOM 1637 C CA . LEU A 1 220 ? -9.449 -3.338 -5.987 1.00 90.38 220 LEU A CA 1
ATOM 1638 C C . LEU A 1 220 ? -10.480 -4.372 -6.474 1.00 90.38 220 LEU A C 1
ATOM 1640 O O . LEU A 1 220 ? -10.148 -5.543 -6.644 1.00 90.38 220 LEU A O 1
ATOM 1644 N N . ARG A 1 221 ? -11.734 -3.956 -6.685 1.00 88.75 221 ARG A N 1
ATOM 1645 C CA . ARG A 1 221 ? -12.791 -4.836 -7.204 1.00 88.75 221 ARG A CA 1
ATOM 1646 C C . ARG A 1 221 ? -12.533 -5.239 -8.649 1.00 88.75 221 ARG A C 1
ATOM 1648 O O . ARG A 1 221 ? -12.742 -6.401 -8.981 1.00 88.75 221 ARG A O 1
ATOM 1655 N N . ALA A 1 222 ? -12.073 -4.306 -9.479 1.00 88.06 222 ALA A N 1
ATOM 1656 C CA . ALA A 1 222 ? -11.684 -4.599 -10.851 1.00 88.06 222 ALA A CA 1
ATOM 1657 C C . ALA A 1 222 ? -10.584 -5.666 -10.868 1.00 88.06 222 ALA A C 1
ATOM 1659 O O . ALA A 1 222 ? -10.754 -6.684 -11.526 1.00 88.06 222 ALA A O 1
ATOM 1660 N N . ASP A 1 223 ? -9.539 -5.514 -10.050 1.00 81.31 223 ASP A N 1
ATOM 1661 C CA . ASP A 1 223 ? -8.434 -6.474 -9.942 1.00 81.31 223 ASP A CA 1
ATOM 1662 C C . ASP A 1 223 ? -8.875 -7.873 -9.486 1.00 81.31 223 ASP A C 1
ATOM 1664 O O . ASP A 1 223 ? -8.338 -8.875 -9.951 1.00 81.31 223 ASP A O 1
ATOM 1668 N N . GLN A 1 224 ? -9.860 -7.960 -8.589 1.00 74.00 224 GLN A N 1
ATOM 1669 C CA . GLN A 1 224 ? -10.437 -9.238 -8.151 1.00 74.00 224 GLN A CA 1
ATOM 1670 C C . GLN A 1 224 ? -11.367 -9.861 -9.203 1.00 74.00 224 GLN A C 1
ATOM 1672 O O . GLN A 1 224 ? -11.504 -11.083 -9.251 1.00 74.00 224 GLN A O 1
ATOM 1677 N N . GLY A 1 225 ? -12.009 -9.026 -10.025 1.00 55.06 225 GLY A N 1
ATOM 1678 C CA . GLY A 1 225 ? -12.906 -9.426 -11.109 1.00 55.06 225 GLY A CA 1
ATOM 1679 C C . GLY A 1 225 ? -12.200 -9.728 -12.432 1.00 55.06 225 GLY A C 1
ATOM 1680 O O . GLY A 1 225 ? -12.818 -10.317 -13.315 1.00 55.06 225 GLY A O 1
ATOM 1681 N N . VAL A 1 226 ? -10.920 -9.371 -12.580 1.00 50.81 226 VAL A N 1
ATOM 1682 C CA . VAL A 1 226 ? -10.145 -9.646 -13.791 1.00 50.81 226 VAL A CA 1
ATOM 1683 C C . VAL A 1 226 ? -9.895 -11.149 -13.928 1.00 50.81 226 VAL A C 1
ATOM 1685 O O . VAL A 1 226 ? -8.952 -11.724 -13.378 1.00 50.81 226 VAL A O 1
ATOM 1688 N N . ASN A 1 227 ? -10.714 -11.803 -14.747 1.00 46.97 227 ASN A N 1
ATOM 1689 C CA . ASN A 1 227 ? -10.350 -13.082 -15.327 1.00 46.97 227 ASN A CA 1
ATOM 1690 C C . ASN A 1 227 ? -9.274 -12.807 -16.383 1.00 46.97 227 ASN A C 1
ATOM 1692 O O . ASN A 1 227 ? -9.540 -12.143 -17.377 1.00 46.97 227 ASN A O 1
ATOM 1696 N N . VAL A 1 228 ? -8.058 -13.329 -16.200 1.00 49.09 228 VAL A N 1
ATOM 1697 C CA . VAL A 1 228 ? -6.913 -13.139 -17.125 1.00 49.09 228 VAL A CA 1
ATOM 1698 C C . VAL A 1 228 ? -7.264 -13.471 -18.590 1.00 49.09 228 VAL A C 1
ATOM 1700 O O . VAL A 1 228 ? -6.599 -13.015 -19.515 1.00 49.09 228 VAL A O 1
ATOM 1703 N N . LYS A 1 229 ? -8.335 -14.240 -18.824 1.00 43.75 229 LYS A N 1
ATOM 1704 C CA . LYS A 1 229 ? -8.875 -14.524 -20.160 1.00 43.75 229 LYS A CA 1
ATOM 1705 C C . LYS A 1 229 ? -9.549 -13.330 -20.857 1.00 43.75 229 LYS A C 1
ATOM 1707 O O . LYS A 1 229 ? -9.631 -13.363 -22.076 1.00 43.75 229 LYS A O 1
ATOM 1712 N N . GLU A 1 230 ? -10.032 -12.330 -20.124 1.00 42.88 230 GLU A N 1
ATOM 1713 C CA . GLU A 1 230 ? -10.846 -11.218 -20.649 1.00 42.88 230 GLU A CA 1
ATOM 1714 C C . GLU A 1 230 ? -10.035 -9.956 -20.977 1.00 42.88 230 GLU A C 1
ATOM 1716 O O . GLU A 1 230 ? -10.505 -9.110 -21.726 1.00 42.88 230 GLU A O 1
ATOM 1721 N N . VAL A 1 231 ? -8.805 -9.830 -20.466 1.00 48.78 231 VAL A N 1
ATOM 1722 C CA . VAL A 1 231 ? -7.963 -8.625 -20.658 1.00 48.78 231 VAL A CA 1
ATOM 1723 C C . VAL A 1 231 ? -7.225 -8.624 -21.997 1.00 48.78 231 VAL A C 1
ATOM 1725 O O . VAL A 1 231 ? -6.793 -7.576 -22.462 1.00 48.78 231 VAL A O 1
ATOM 1728 N N . CYS A 1 232 ? -7.090 -9.786 -22.636 1.00 41.22 232 CYS A N 1
ATOM 1729 C CA . CYS A 1 232 ? -6.479 -9.901 -23.956 1.00 41.22 232 CYS A CA 1
ATOM 1730 C C . CYS A 1 232 ? -7.559 -10.179 -25.016 1.00 41.22 232 CYS A C 1
ATOM 1732 O O . CYS A 1 232 ? -7.732 -11.338 -25.412 1.00 41.22 232 CYS A O 1
ATOM 1734 N N . VAL A 1 233 ? -8.275 -9.138 -25.453 1.00 35.91 233 VAL A N 1
ATOM 1735 C CA . VAL A 1 233 ? -9.039 -9.136 -26.716 1.00 35.91 233 VAL A CA 1
ATOM 1736 C C . VAL A 1 233 ? -8.318 -8.248 -27.713 1.00 35.91 233 VAL A C 1
ATOM 1738 O O . VAL A 1 233 ? -8.012 -7.097 -27.338 1.00 35.91 233 VAL A O 1
#